Protein AF-A0A1F9BF52-F1 (afdb_monomer_lite)

Radius of gyration: 28.92 Å; chains: 1; bounding box: 70×35×80 Å

Secondary structure (DSSP, 8-state):
-PPPSBTTBSSSS--TTSSEEGGGS-HHHHHHTT-EEETTEEE-HHHHHHHHHHHHHHHHHHHHHHHHHHHHHHHHHTHHHHHHT-HHHHHHHHHHHHHHHHHHHHHHTT-TTHHHHHHHHHHHHHHGGGSTTS--TTTHHHHHHHHHHHHHHHHSHHHHHHHS----S----------HHHHHHHHHHHHHHHHHHHHHHHHHHHHHHHHHHHHH--TT-BHHHHHHT--TTTEEEEE-SSEEEEEESSGGG-EEEEEEESSSBEEEEEEEE--

Foldseek 3Di:
DPDDPDPPDQPQDDDPPAAAALVRDDPVRLVVVCWDDDPRGTHHPVVVVVNVVSVVLLVLLLVQLVVLLVVLVVLVVCLVVQVVVDPVSSVVSNVLSVLSNCLSVCSNVLELCSLVSQLVNLLVLLVQCVDPVRVPVVCNVVSPVSSVSSNVSCVDPSVCVSNDDDDPDDDDPPPPPCPPVNVVSVVSVVVSCVVVVVLVVQLVVQQVVQVVLQVLQDFFDFPVVSCVVDDPVQWDWDDDPFWIWTFGPTSVRQKIKIFGDPVTTTHHIDIGGHD

Structure (mmCIF, N/CA/C/O backbone):
data_AF-A0A1F9BF52-F1
#
_entry.id   AF-A0A1F9BF52-F1
#
loop_
_atom_site.group_PDB
_atom_site.id
_atom_site.type_symbol
_atom_site.label_atom_id
_atom_site.label_alt_id
_atom_site.label_comp_id
_atom_site.label_asym_id
_atom_site.label_entity_id
_atom_site.label_seq_id
_atom_site.pdbx_PDB_ins_code
_atom_site.Cartn_x
_atom_site.Cartn_y
_atom_site.Cartn_z
_atom_site.occupancy
_atom_site.B_iso_or_equiv
_atom_site.auth_seq_id
_atom_site.auth_comp_id
_atom_site.auth_asym_id
_atom_site.auth_atom_id
_atom_site.pdbx_PDB_model_num
ATOM 1 N N . MET A 1 1 ? 30.930 6.675 -18.486 1.00 32.41 1 MET A N 1
ATOM 2 C CA . MET A 1 1 ? 30.577 5.236 -18.562 1.00 32.41 1 MET A CA 1
ATOM 3 C C . MET A 1 1 ? 29.307 4.967 -17.754 1.00 32.41 1 MET A C 1
ATOM 5 O O . MET A 1 1 ? 29.395 4.779 -16.545 1.00 32.41 1 MET A O 1
ATOM 9 N N . LEU A 1 2 ? 28.126 4.959 -18.383 1.00 33.47 2 LEU A N 1
ATOM 10 C CA . LEU A 1 2 ? 26.930 4.408 -17.734 1.00 33.47 2 LEU A CA 1
ATOM 11 C C . LEU A 1 2 ? 27.071 2.879 -17.678 1.00 33.47 2 LEU A C 1
ATOM 13 O O . LEU A 1 2 ? 27.261 2.224 -18.702 1.00 33.47 2 LEU A O 1
ATOM 17 N N . LYS A 1 3 ? 27.070 2.328 -16.460 1.00 36.22 3 LYS A N 1
ATOM 18 C CA . LYS A 1 3 ? 27.247 0.895 -16.189 1.00 36.22 3 LYS A CA 1
ATOM 19 C C . LYS A 1 3 ? 26.156 0.071 -16.882 1.00 36.22 3 LYS A C 1
ATOM 21 O O . LYS A 1 3 ? 24.981 0.423 -16.826 1.00 36.22 3 LYS A O 1
ATOM 26 N N . LYS A 1 4 ? 26.565 -1.050 -17.492 1.00 44.34 4 LYS A N 1
ATOM 27 C CA . LYS A 1 4 ? 25.670 -2.041 -18.104 1.00 44.34 4 LYS A CA 1
ATOM 28 C C . LYS A 1 4 ? 24.709 -2.606 -17.057 1.00 44.34 4 LYS A C 1
ATOM 30 O O . LYS A 1 4 ? 25.137 -3.111 -16.020 1.00 44.34 4 LYS A O 1
ATOM 35 N N . TYR A 1 5 ? 23.429 -2.519 -17.402 1.00 52.38 5 TYR A N 1
ATOM 36 C CA . TYR A 1 5 ? 22.225 -2.891 -16.663 1.00 52.38 5 TYR A CA 1
ATOM 37 C C . TYR A 1 5 ? 22.352 -4.145 -15.785 1.00 52.38 5 TYR A C 1
ATOM 39 O O . TYR A 1 5 ? 21.984 -4.152 -14.615 1.00 52.38 5 TYR A O 1
ATOM 47 N N . GLN A 1 6 ? 22.947 -5.195 -16.329 1.00 52.69 6 GLN A N 1
ATOM 48 C CA . GLN A 1 6 ? 23.492 -6.339 -15.616 1.00 52.69 6 GLN A CA 1
ATOM 49 C C . GLN A 1 6 ? 24.677 -6.789 -16.477 1.00 52.69 6 GLN A C 1
ATOM 51 O O . GLN A 1 6 ? 24.469 -7.024 -17.666 1.00 52.69 6 GLN A O 1
ATOM 56 N N . PRO A 1 7 ? 25.905 -6.937 -15.948 1.00 50.09 7 PRO A N 1
ATOM 57 C CA . PRO A 1 7 ? 27.079 -7.277 -16.761 1.00 50.09 7 PRO A CA 1
ATOM 58 C C . PRO A 1 7 ? 26.909 -8.536 -17.633 1.00 50.09 7 PRO A C 1
ATOM 60 O O . PRO A 1 7 ? 27.599 -8.674 -18.636 1.00 50.09 7 PRO A O 1
ATOM 63 N N . GLY A 1 8 ? 25.968 -9.423 -17.276 1.00 48.69 8 GLY A N 1
ATOM 64 C CA . GLY A 1 8 ? 25.630 -10.648 -18.007 1.00 48.69 8 GLY A CA 1
ATOM 65 C C . GLY A 1 8 ? 24.302 -10.652 -18.781 1.00 48.69 8 GLY A C 1
ATOM 66 O O . GLY A 1 8 ? 23.911 -11.721 -19.239 1.00 48.69 8 GLY A O 1
ATOM 67 N N . ARG A 1 9 ? 23.583 -9.524 -18.919 1.00 52.00 9 ARG A N 1
ATOM 68 C CA . ARG A 1 9 ? 22.356 -9.431 -19.738 1.00 52.00 9 ARG A CA 1
ATOM 69 C C . ARG A 1 9 ? 22.406 -8.268 -20.717 1.00 52.00 9 ARG A C 1
ATOM 71 O O . ARG A 1 9 ? 22.345 -7.107 -20.330 1.00 52.00 9 ARG A O 1
ATOM 78 N N . THR A 1 10 ? 22.554 -8.615 -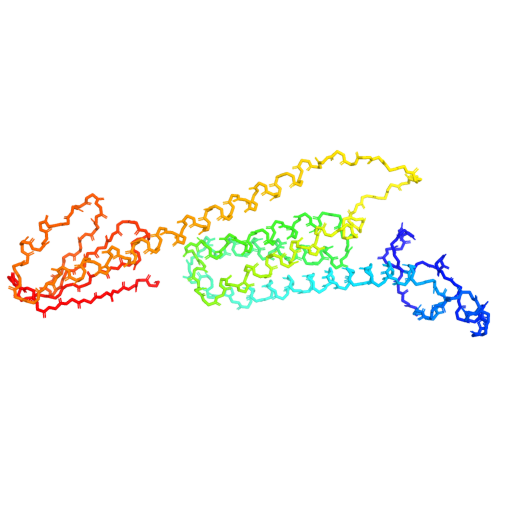21.990 1.00 51.06 10 THR A N 1
ATOM 79 C CA . THR A 1 10 ? 22.712 -7.700 -23.128 1.00 51.06 10 THR A CA 1
ATOM 80 C C . THR A 1 10 ? 21.382 -7.259 -23.746 1.00 51.06 10 THR A C 1
ATOM 82 O O . THR A 1 10 ? 21.383 -6.392 -24.616 1.00 51.06 10 THR A O 1
ATOM 85 N N . ASP A 1 11 ? 20.274 -7.854 -23.303 1.00 51.72 11 ASP A N 1
ATOM 86 C CA . ASP A 1 11 ? 18.906 -7.733 -23.819 1.00 51.72 11 ASP A CA 1
ATOM 87 C C . ASP A 1 11 ? 18.071 -6.619 -23.157 1.00 51.72 11 ASP A C 1
ATOM 89 O O . ASP A 1 11 ? 16.967 -6.334 -23.613 1.00 51.72 11 ASP A O 1
ATOM 93 N N . LEU A 1 12 ? 18.587 -5.981 -22.100 1.00 52.88 12 LEU A N 1
ATOM 94 C CA . LEU A 1 12 ? 17.939 -4.899 -21.347 1.00 52.88 12 LEU A CA 1
ATOM 95 C C . LEU A 1 12 ? 18.924 -3.704 -21.258 1.00 52.88 12 LEU A C 1
ATOM 97 O O . LEU A 1 12 ? 20.062 -3.872 -20.824 1.00 52.88 12 LEU A O 1
ATOM 101 N N . LEU A 1 13 ? 18.516 -2.533 -21.763 1.00 63.66 13 LEU A N 1
ATOM 102 C CA . LEU A 1 13 ? 19.322 -1.393 -22.283 1.00 63.66 13 LEU A CA 1
ATOM 103 C C . LEU A 1 13 ? 20.346 -0.722 -21.345 1.00 63.66 13 LEU A C 1
ATOM 105 O O . LEU A 1 13 ? 20.187 -0.746 -20.134 1.00 63.66 13 LEU A O 1
ATOM 109 N N . ILE A 1 14 ? 21.370 0.035 -21.770 1.00 48.00 14 ILE A N 1
ATOM 110 C CA . ILE A 1 14 ? 21.927 0.449 -23.070 1.00 48.00 14 ILE A CA 1
ATOM 111 C C . ILE A 1 14 ? 23.101 -0.487 -23.347 1.00 48.00 14 ILE A C 1
ATOM 113 O O . ILE A 1 14 ? 24.160 -0.361 -22.729 1.00 48.00 14 ILE A O 1
ATOM 117 N N . ASN A 1 15 ? 22.935 -1.459 -24.234 1.00 49.16 15 ASN A N 1
ATOM 118 C CA . ASN A 1 15 ? 24.108 -2.135 -24.765 1.00 49.16 15 ASN A CA 1
ATOM 119 C C . ASN A 1 15 ? 24.581 -1.356 -25.991 1.00 49.16 15 ASN A C 1
ATOM 121 O O . ASN A 1 15 ? 23.789 -0.714 -26.677 1.00 49.16 15 ASN A O 1
ATOM 125 N N . THR A 1 16 ? 25.874 -1.427 -26.278 1.00 49.22 16 THR A N 1
ATOM 126 C CA . THR A 1 16 ? 26.526 -0.774 -27.422 1.00 49.22 16 THR A CA 1
ATOM 127 C C . THR A 1 16 ? 25.945 -1.162 -28.791 1.00 49.22 16 THR A C 1
ATOM 129 O O . THR A 1 16 ? 26.404 -0.631 -29.796 1.00 49.22 16 THR A O 1
ATOM 132 N N . SER A 1 17 ? 24.955 -2.058 -28.827 1.00 49.41 17 SER A N 1
ATOM 133 C CA . SER A 1 17 ? 24.295 -2.627 -30.000 1.00 49.41 17 SER A CA 1
ATOM 134 C C . SER A 1 17 ? 23.106 -1.828 -30.548 1.00 49.41 17 SER A C 1
ATOM 136 O O . SER A 1 17 ? 22.666 -2.145 -31.644 1.00 49.41 17 SER A O 1
ATOM 138 N N . TRP A 1 18 ? 22.558 -0.850 -29.814 1.00 54.03 18 TRP A N 1
ATOM 139 C CA . TRP A 1 18 ? 21.416 -0.044 -30.280 1.00 54.03 18 TRP A CA 1
ATOM 140 C C . TRP A 1 18 ? 21.859 1.359 -30.698 1.00 54.03 18 TRP A C 1
ATOM 142 O O . TRP A 1 18 ? 22.636 1.996 -29.976 1.00 54.03 18 TRP A O 1
ATOM 152 N N . GLY A 1 19 ? 21.342 1.830 -31.836 1.00 59.88 19 GLY A N 1
ATOM 153 C CA . GLY A 1 19 ? 21.641 3.144 -32.405 1.00 59.88 19 GLY A CA 1
ATOM 154 C C . GLY A 1 19 ? 23.080 3.316 -32.900 1.00 59.88 19 GLY A C 1
ATOM 155 O O . GLY A 1 19 ? 24.001 2.597 -32.503 1.00 59.88 19 GLY A O 1
ATOM 156 N N . ILE A 1 20 ? 23.281 4.314 -33.755 1.00 70.44 20 ILE A N 1
ATOM 157 C CA . ILE A 1 20 ? 24.607 4.697 -34.255 1.00 70.44 20 ILE A CA 1
ATOM 158 C C . ILE A 1 20 ? 25.205 5.696 -33.252 1.00 70.44 20 ILE A C 1
ATOM 160 O O . ILE A 1 20 ? 24.485 6.598 -32.822 1.00 70.44 20 ILE A O 1
ATOM 164 N N . PRO A 1 21 ? 26.473 5.562 -32.818 1.00 76.88 21 PRO A N 1
ATOM 165 C CA . PRO A 1 21 ? 27.119 6.576 -31.983 1.00 76.88 21 PRO A CA 1
ATOM 166 C C . PRO A 1 21 ? 26.966 7.973 -32.590 1.00 76.88 21 PRO A C 1
ATOM 168 O O . PRO A 1 21 ? 26.965 8.095 -33.813 1.00 76.88 21 PRO A O 1
ATOM 171 N N . HIS A 1 22 ? 26.855 9.011 -31.758 1.00 77.88 22 HIS A N 1
ATOM 172 C CA . HIS A 1 22 ? 26.752 10.398 -32.225 1.00 77.88 22 HIS A CA 1
ATOM 173 C C . HIS A 1 22 ? 27.833 10.735 -33.266 1.00 77.88 22 HIS A C 1
ATOM 175 O O . HIS A 1 22 ? 27.528 11.338 -34.289 1.00 77.88 22 HIS A O 1
ATOM 181 N N . ASP A 1 23 ? 29.054 10.242 -33.049 1.00 80.62 23 ASP A N 1
ATOM 182 C CA . ASP A 1 23 ? 30.215 10.486 -33.914 1.00 80.62 23 ASP A CA 1
ATOM 183 C C . ASP A 1 23 ? 30.240 9.601 -35.176 1.00 80.62 23 ASP A C 1
ATOM 185 O O . ASP A 1 23 ? 31.076 9.782 -36.055 1.00 80.62 23 ASP A O 1
ATOM 189 N N . GLY A 1 24 ? 29.338 8.620 -35.266 1.00 77.38 24 GLY A N 1
ATOM 190 C CA . GLY A 1 24 ? 29.218 7.695 -36.394 1.00 77.38 24 GLY A CA 1
ATOM 191 C C . GLY A 1 24 ? 28.234 8.146 -37.475 1.00 77.38 24 GLY A C 1
ATOM 192 O O . GLY A 1 24 ? 28.092 7.444 -38.474 1.00 77.38 24 GLY A O 1
ATOM 193 N N . LEU A 1 25 ? 27.532 9.269 -37.281 1.00 82.19 25 LEU A N 1
ATOM 194 C CA . LEU A 1 25 ? 26.607 9.824 -38.268 1.00 82.19 25 LEU A CA 1
ATOM 195 C C . LEU A 1 25 ? 26.586 11.356 -38.202 1.00 82.19 25 LEU A C 1
ATOM 197 O O . LEU A 1 25 ? 26.518 11.932 -37.115 1.00 82.19 25 LEU A O 1
ATOM 201 N N . THR A 1 26 ? 26.592 12.019 -39.358 1.00 83.25 26 THR A N 1
ATOM 202 C CA . THR A 1 26 ? 26.406 13.474 -39.421 1.00 83.25 26 THR A CA 1
ATOM 203 C C . THR A 1 26 ? 24.948 13.846 -39.117 1.00 83.25 26 THR A C 1
ATOM 205 O O . THR A 1 26 ? 24.034 13.030 -39.257 1.00 83.25 26 THR A O 1
ATOM 208 N N . LYS A 1 27 ? 24.704 15.093 -38.690 1.00 82.25 27 LYS A N 1
ATOM 209 C CA . LYS A 1 27 ? 23.340 15.581 -38.400 1.00 82.25 27 LYS A CA 1
ATOM 210 C C . LYS A 1 27 ? 22.441 15.586 -39.642 1.00 82.25 27 LYS A C 1
ATOM 212 O O . LYS A 1 27 ? 21.239 15.378 -39.511 1.00 82.25 27 LYS A O 1
ATOM 217 N N . GLU A 1 28 ? 23.021 15.808 -40.815 1.00 83.19 28 GLU A N 1
ATOM 218 C CA . GLU A 1 28 ? 22.324 15.819 -42.106 1.00 83.19 28 GLU A CA 1
ATOM 219 C C . GLU A 1 28 ? 21.857 14.407 -42.478 1.00 83.19 28 GLU A C 1
ATOM 221 O O . GLU A 1 28 ? 20.674 14.186 -42.734 1.00 83.19 28 GLU A O 1
ATOM 226 N N . ASP A 1 29 ? 22.748 13.419 -42.369 1.00 81.44 29 ASP A N 1
ATOM 227 C CA . ASP A 1 29 ? 22.416 12.008 -42.592 1.00 81.44 29 ASP A CA 1
ATOM 228 C C . ASP A 1 29 ? 21.392 11.479 -41.577 1.00 81.44 29 ASP A C 1
ATOM 230 O O . ASP A 1 29 ? 20.564 10.623 -41.903 1.00 81.44 29 ASP A O 1
ATOM 234 N N . ALA A 1 30 ? 21.434 11.984 -40.340 1.00 81.00 30 ALA A N 1
ATOM 235 C CA . ALA A 1 30 ? 20.456 11.655 -39.310 1.00 81.00 30 ALA A CA 1
ATOM 236 C C . ALA A 1 30 ? 19.063 12.202 -39.644 1.00 81.00 30 ALA A C 1
ATOM 238 O O . ALA A 1 30 ? 18.073 11.501 -39.436 1.00 81.00 30 ALA A O 1
ATOM 239 N N . GLN A 1 31 ? 18.984 13.424 -40.180 1.00 81.62 31 GLN A N 1
ATOM 240 C CA . GLN A 1 31 ? 17.725 14.033 -40.610 1.00 81.62 31 GLN A CA 1
ATOM 241 C C . GLN A 1 31 ? 17.120 13.307 -41.812 1.00 81.62 31 GLN A C 1
ATOM 243 O O . GLN A 1 31 ? 15.918 13.072 -41.822 1.00 81.62 31 GLN A O 1
ATOM 248 N N . ILE A 1 32 ? 17.938 12.876 -42.777 1.00 85.88 32 ILE A N 1
ATOM 249 C CA . ILE A 1 32 ? 17.473 12.099 -43.941 1.00 85.88 32 ILE A CA 1
ATOM 250 C C . ILE A 1 32 ? 16.868 10.751 -43.515 1.00 85.88 32 ILE A C 1
ATOM 252 O O . ILE A 1 32 ? 15.949 10.246 -44.156 1.00 85.88 32 ILE A O 1
ATOM 256 N N . LYS A 1 33 ? 17.377 10.160 -42.429 1.00 81.75 33 LYS A N 1
ATOM 257 C CA . LYS A 1 33 ? 16.929 8.864 -41.899 1.00 81.75 33 LYS A CA 1
ATOM 258 C C . LYS A 1 33 ? 15.875 8.977 -40.787 1.00 81.75 33 LYS A C 1
ATOM 260 O O . LYS A 1 33 ? 15.613 7.976 -40.122 1.00 81.75 33 LYS A O 1
ATOM 265 N N . ASP A 1 34 ? 15.312 10.167 -40.549 1.00 84.81 34 ASP A N 1
ATOM 266 C CA . ASP A 1 34 ? 14.357 10.451 -39.462 1.00 84.81 34 ASP A CA 1
ATOM 267 C C . ASP A 1 34 ? 14.841 9.991 -38.067 1.00 84.81 34 ASP A C 1
ATOM 269 O O . ASP A 1 34 ? 14.075 9.528 -37.213 1.00 84.81 34 ASP A O 1
ATOM 273 N N . MET A 1 35 ? 16.147 10.111 -37.813 1.00 81.75 35 MET A N 1
ATOM 274 C CA . MET A 1 35 ? 16.775 9.684 -36.565 1.00 81.75 35 MET A CA 1
ATOM 275 C C . MET A 1 35 ? 16.884 10.839 -35.565 1.00 81.75 35 MET A C 1
ATOM 277 O O . MET A 1 35 ? 17.157 11.991 -35.893 1.00 81.75 35 MET A O 1
ATOM 281 N N . LEU A 1 36 ? 16.703 10.510 -34.291 1.00 82.81 36 LEU A N 1
ATOM 282 C CA . LEU A 1 36 ? 16.761 11.420 -33.158 1.00 82.81 36 LEU A CA 1
ATOM 283 C C . LEU A 1 36 ? 17.957 11.074 -32.276 1.00 82.81 36 LEU A C 1
ATOM 285 O O . LEU A 1 36 ? 18.274 9.905 -32.069 1.00 82.81 36 LEU A O 1
ATOM 289 N N . LEU A 1 37 ? 18.583 12.092 -31.690 1.00 80.56 37 LEU A N 1
ATOM 290 C CA . LEU A 1 37 ? 19.648 11.879 -30.719 1.00 80.56 37 LEU A CA 1
ATOM 291 C C . LEU A 1 37 ? 19.057 11.515 -29.346 1.00 80.56 37 LEU A C 1
ATOM 293 O O . LEU A 1 37 ? 18.204 12.227 -28.807 1.00 80.56 37 LEU A O 1
ATOM 297 N N . PHE A 1 38 ? 19.511 10.406 -28.767 1.00 74.88 38 PHE A N 1
ATOM 298 C CA . PHE A 1 38 ? 19.137 9.940 -27.435 1.00 74.88 38 PHE A CA 1
ATOM 299 C C . PHE A 1 38 ? 20.357 9.326 -26.734 1.00 74.88 38 PHE A C 1
ATOM 301 O O . PHE A 1 38 ? 20.887 8.318 -27.192 1.00 74.88 38 PHE A O 1
ATOM 308 N N . HIS A 1 39 ? 20.802 9.934 -25.625 1.00 70.75 39 HIS A N 1
ATOM 309 C CA . HIS A 1 39 ? 22.012 9.536 -24.879 1.00 70.75 39 HIS A CA 1
ATOM 310 C C . HIS A 1 39 ? 23.244 9.300 -25.782 1.00 70.75 39 HIS A C 1
ATOM 312 O O . HIS A 1 39 ? 23.809 8.206 -25.795 1.00 70.75 39 HIS A O 1
ATOM 318 N N . ASP A 1 40 ? 23.635 10.328 -26.544 1.00 73.38 40 ASP A N 1
ATOM 319 C CA . ASP A 1 40 ? 24.796 10.335 -27.455 1.00 73.38 40 ASP A CA 1
ATOM 320 C C . ASP A 1 40 ? 24.750 9.277 -28.571 1.00 73.38 40 ASP A C 1
ATOM 322 O O . ASP A 1 40 ? 25.781 8.837 -29.089 1.00 73.38 40 ASP A O 1
ATOM 326 N N . ARG A 1 41 ? 23.543 8.848 -28.955 1.00 77.50 41 ARG A N 1
ATOM 327 C CA . ARG A 1 41 ? 23.311 7.908 -30.056 1.00 77.50 41 ARG A CA 1
ATOM 328 C C . ARG A 1 41 ? 22.131 8.318 -30.920 1.00 77.50 41 ARG A C 1
ATOM 330 O O . ARG A 1 41 ? 21.100 8.745 -30.406 1.00 77.50 41 ARG A O 1
ATOM 337 N N . TRP A 1 42 ? 22.280 8.156 -32.225 1.00 80.19 42 TRP A N 1
ATOM 338 C CA . TRP A 1 42 ? 21.223 8.312 -33.212 1.00 80.19 42 TRP A CA 1
ATOM 339 C C . TRP A 1 42 ? 20.322 7.080 -33.208 1.00 80.19 42 TRP A C 1
ATOM 341 O O . TRP A 1 42 ? 20.796 5.959 -33.409 1.00 80.19 42 TRP A O 1
ATOM 351 N N . VAL A 1 43 ? 19.031 7.290 -32.966 1.00 81.56 43 VAL A N 1
ATOM 352 C CA . VAL A 1 43 ? 18.008 6.241 -32.873 1.00 81.56 43 VAL A CA 1
ATOM 353 C C . VAL A 1 43 ? 16.739 6.660 -33.605 1.00 81.56 43 VAL A C 1
ATOM 355 O O . VAL A 1 43 ? 16.405 7.841 -33.662 1.00 81.56 43 VAL A O 1
ATOM 358 N N . THR A 1 44 ? 15.998 5.699 -34.137 1.00 83.75 44 THR A N 1
ATOM 359 C CA . THR A 1 44 ? 14.662 5.941 -34.702 1.00 83.75 44 THR A CA 1
ATOM 360 C C . THR A 1 44 ? 13.666 6.371 -33.617 1.00 83.75 44 THR A C 1
ATOM 362 O O . THR A 1 44 ? 13.904 6.224 -32.409 1.00 83.75 44 THR A O 1
ATOM 365 N N . LYS A 1 45 ? 12.517 6.920 -34.021 1.00 82.69 45 LYS A N 1
ATOM 366 C CA . LYS A 1 45 ? 11.468 7.363 -33.090 1.00 82.69 45 LYS A CA 1
ATOM 367 C C . LYS A 1 45 ? 10.884 6.194 -32.286 1.00 82.69 45 LYS A C 1
ATOM 369 O O . LYS A 1 45 ? 10.606 6.344 -31.093 1.00 82.69 45 LYS A O 1
ATOM 374 N N . GLU A 1 46 ? 10.734 5.036 -32.920 1.00 79.50 46 GLU A N 1
ATOM 375 C CA . GLU A 1 46 ? 10.259 3.784 -32.331 1.00 79.50 46 GLU A CA 1
ATOM 376 C C . GLU A 1 46 ? 11.246 3.272 -31.280 1.00 79.50 46 GLU A C 1
ATOM 378 O O . GLU A 1 46 ? 10.848 2.989 -30.146 1.00 79.50 46 GLU A O 1
ATOM 383 N N . GLU A 1 47 ? 12.537 3.235 -31.623 1.00 75.94 47 GLU A N 1
ATOM 384 C CA . GLU A 1 47 ? 13.601 2.868 -30.689 1.00 75.94 47 GLU A CA 1
ATOM 385 C C . GLU A 1 47 ? 13.624 3.835 -29.511 1.00 75.94 47 GLU A C 1
ATOM 387 O O . GLU A 1 47 ? 13.536 3.397 -28.370 1.00 75.94 47 GLU A O 1
ATOM 392 N N . LYS A 1 48 ? 13.630 5.153 -29.748 1.00 80.56 48 LYS A N 1
ATOM 393 C CA . LYS A 1 48 ? 13.597 6.158 -28.674 1.00 80.56 48 LYS A CA 1
ATOM 394 C C . LYS A 1 48 ? 12.432 5.933 -27.709 1.00 80.56 48 LYS A C 1
ATOM 396 O O . LYS A 1 48 ? 12.619 6.039 -26.496 1.00 80.56 48 LYS A O 1
ATOM 401 N N . LYS A 1 49 ? 11.237 5.620 -28.222 1.00 81.69 49 LYS A N 1
ATOM 402 C CA . LYS A 1 49 ? 10.062 5.327 -27.391 1.00 81.69 49 LYS A CA 1
ATOM 403 C C . LYS A 1 49 ? 10.300 4.097 -26.518 1.00 81.69 49 LYS A C 1
ATOM 405 O O . LYS A 1 49 ? 10.089 4.166 -25.308 1.00 81.69 49 LYS A O 1
ATOM 410 N N . GLN A 1 50 ? 10.787 3.004 -27.101 1.00 76.19 50 GLN A N 1
ATOM 411 C CA . GLN A 1 50 ? 11.111 1.796 -26.346 1.00 76.19 50 GLN A CA 1
ATOM 412 C C . GLN A 1 50 ? 12.198 2.068 -25.293 1.00 76.19 50 GLN A C 1
ATOM 414 O O . GLN A 1 50 ? 12.025 1.714 -24.127 1.00 76.19 50 GLN A O 1
ATOM 419 N N . LEU A 1 51 ? 13.274 2.762 -25.673 1.00 74.25 51 LEU A N 1
ATOM 420 C CA . LEU A 1 51 ? 14.378 3.127 -24.788 1.00 74.25 51 LEU A CA 1
ATOM 421 C C . LEU A 1 51 ? 13.903 3.960 -23.595 1.00 74.25 51 LEU A C 1
ATOM 423 O O . LEU A 1 51 ? 14.289 3.706 -22.454 1.00 74.25 51 LEU A O 1
ATOM 427 N N . SER A 1 52 ? 13.041 4.941 -23.856 1.00 78.75 52 SER A N 1
ATOM 428 C CA . SER A 1 52 ? 12.461 5.803 -22.831 1.00 78.75 52 SER A CA 1
ATOM 429 C C . SER A 1 52 ? 11.586 5.014 -21.854 1.00 78.75 52 SER A C 1
ATOM 431 O O . SER A 1 52 ? 11.702 5.194 -20.640 1.00 78.75 52 SER A O 1
ATOM 433 N N . GLU A 1 53 ? 10.762 4.084 -22.346 1.00 79.00 53 GLU A N 1
ATOM 434 C CA . GLU A 1 53 ? 9.929 3.232 -21.493 1.00 79.00 53 GLU A CA 1
ATOM 435 C C . GLU A 1 53 ? 10.751 2.293 -20.603 1.00 79.00 53 GLU A C 1
ATOM 437 O O . GLU A 1 53 ? 10.420 2.083 -19.428 1.00 79.00 53 GLU A O 1
ATOM 442 N N . GLU A 1 54 ? 11.823 1.723 -21.143 1.00 76.50 54 GLU A N 1
ATOM 443 C CA . GLU A 1 54 ? 12.725 0.852 -20.399 1.00 76.50 54 GLU A CA 1
ATOM 444 C C . GLU A 1 54 ? 13.535 1.623 -19.354 1.00 76.50 54 GLU A C 1
ATOM 446 O O . GLU A 1 54 ? 13.596 1.197 -18.197 1.00 76.50 54 GLU A O 1
ATOM 451 N N . HIS A 1 55 ? 14.063 2.796 -19.718 1.00 77.19 55 HIS A N 1
ATOM 452 C CA . HIS A 1 55 ? 14.756 3.685 -18.790 1.00 77.19 55 HIS A CA 1
ATOM 453 C C . HIS A 1 55 ? 13.835 4.148 -17.656 1.00 77.19 55 HIS A C 1
ATOM 455 O O . HIS A 1 55 ? 14.195 4.054 -16.484 1.00 77.19 55 HIS A O 1
ATOM 461 N N . SER A 1 56 ? 12.618 4.585 -17.990 1.00 81.44 56 SER A N 1
ATOM 462 C CA . SER A 1 56 ? 11.602 4.966 -17.007 1.00 81.44 56 SER A CA 1
ATOM 463 C C . SER A 1 56 ? 11.303 3.809 -16.055 1.00 81.44 56 SER A C 1
ATOM 465 O O . SER A 1 56 ? 11.333 3.993 -14.842 1.00 81.44 56 SER A O 1
ATOM 467 N N . THR A 1 57 ? 11.107 2.595 -16.579 1.00 80.69 57 THR A N 1
ATOM 468 C CA . THR A 1 57 ? 10.832 1.417 -15.744 1.00 80.69 57 THR A CA 1
ATOM 469 C C . THR A 1 57 ? 11.997 1.089 -14.809 1.00 80.69 57 THR A C 1
ATOM 471 O O . THR A 1 57 ? 11.773 0.739 -13.651 1.00 80.69 57 THR A O 1
ATOM 474 N N . TYR A 1 58 ? 13.238 1.210 -15.282 1.00 79.25 58 TYR A N 1
ATOM 475 C CA . TYR A 1 58 ? 14.429 1.030 -14.454 1.00 79.25 58 TYR A CA 1
ATOM 476 C C . TYR A 1 58 ? 14.484 2.036 -13.304 1.00 79.25 58 TYR A C 1
ATOM 478 O O . TYR A 1 58 ? 14.628 1.633 -12.149 1.00 79.25 58 TYR A O 1
ATOM 486 N N . GLN A 1 59 ? 14.313 3.325 -13.610 1.00 81.19 59 GLN A N 1
ATOM 487 C CA . GLN A 1 59 ? 14.296 4.373 -12.593 1.00 81.19 59 GLN A CA 1
ATOM 488 C C . GLN A 1 59 ? 13.174 4.135 -11.583 1.00 81.19 59 GLN A C 1
ATOM 490 O O . GLN A 1 59 ? 13.412 4.202 -10.382 1.00 81.19 59 GLN A O 1
ATOM 495 N N . SER A 1 60 ? 11.979 3.747 -12.039 1.00 84.62 60 SER A N 1
ATOM 496 C CA . SER A 1 60 ? 10.875 3.390 -11.146 1.00 84.62 60 SER A CA 1
ATOM 497 C C . SER A 1 60 ? 11.230 2.228 -10.214 1.00 84.62 60 SER A C 1
ATOM 499 O O . SER A 1 60 ? 10.925 2.304 -9.030 1.00 84.62 60 SER A O 1
ATOM 501 N N . ILE A 1 61 ? 11.899 1.172 -10.697 1.00 85.50 61 ILE A N 1
ATOM 502 C CA . ILE A 1 61 ? 12.327 0.045 -9.846 1.00 85.50 61 ILE A CA 1
ATOM 503 C C . ILE A 1 61 ? 13.332 0.502 -8.783 1.00 85.5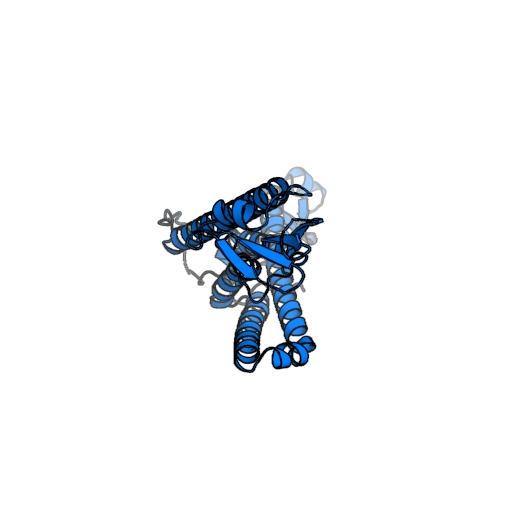0 61 ILE A C 1
ATOM 505 O O . ILE A 1 61 ? 13.223 0.078 -7.633 1.00 85.50 61 ILE A O 1
ATOM 509 N N . LEU A 1 62 ? 14.287 1.366 -9.141 1.00 85.06 62 LEU A N 1
ATOM 510 C CA . LEU A 1 62 ? 15.242 1.919 -8.181 1.00 85.06 62 LEU A CA 1
ATOM 511 C C . LEU A 1 62 ? 14.550 2.787 -7.132 1.00 85.06 62 LEU A C 1
ATOM 513 O O . LEU A 1 62 ? 14.770 2.579 -5.942 1.00 85.06 62 LEU A O 1
ATOM 517 N N . ILE A 1 63 ? 13.685 3.710 -7.561 1.00 85.81 63 ILE A N 1
ATOM 518 C CA . ILE A 1 63 ? 12.904 4.578 -6.670 1.00 85.81 63 ILE A CA 1
ATOM 519 C C . ILE A 1 63 ? 12.077 3.729 -5.703 1.00 85.81 63 ILE A C 1
ATOM 521 O O . ILE A 1 63 ? 12.107 3.971 -4.501 1.00 85.81 63 ILE A O 1
ATOM 525 N N . ILE A 1 64 ? 11.404 2.689 -6.204 1.00 88.62 64 ILE A N 1
ATOM 526 C CA . ILE A 1 64 ? 10.667 1.725 -5.382 1.00 88.62 64 ILE A CA 1
ATOM 527 C C . ILE A 1 64 ? 11.602 1.028 -4.386 1.00 88.62 64 ILE A C 1
ATOM 529 O O . ILE A 1 64 ? 11.268 0.910 -3.211 1.00 88.62 64 ILE A O 1
ATOM 533 N N . GLY A 1 65 ? 12.778 0.581 -4.827 1.00 86.75 65 GLY A N 1
ATOM 534 C CA . GLY A 1 65 ? 13.768 -0.047 -3.956 1.00 86.75 65 GLY A CA 1
ATOM 535 C C . GLY A 1 65 ? 14.214 0.865 -2.809 1.00 86.75 65 GLY A C 1
ATOM 536 O O . GLY A 1 65 ? 14.225 0.433 -1.657 1.00 86.75 65 GLY A O 1
ATOM 537 N N . TYR A 1 66 ? 14.519 2.132 -3.103 1.00 85.81 66 TYR A N 1
ATOM 538 C CA . TYR A 1 66 ? 14.875 3.134 -2.095 1.00 85.81 66 TYR A CA 1
ATOM 539 C C . TYR A 1 66 ? 13.706 3.478 -1.170 1.00 85.81 66 TYR A C 1
ATOM 541 O O . TYR A 1 66 ? 13.904 3.568 0.038 1.00 85.81 66 TYR A O 1
ATOM 549 N N . LEU A 1 67 ? 12.488 3.595 -1.704 1.00 89.19 67 LEU A N 1
ATOM 550 C CA . LEU A 1 67 ? 11.278 3.817 -0.912 1.00 89.19 67 LEU A CA 1
ATOM 551 C C . LEU A 1 67 ? 11.104 2.718 0.147 1.00 89.19 67 LEU A C 1
ATOM 553 O O . LEU A 1 67 ? 10.875 3.029 1.312 1.00 89.19 67 LEU A O 1
ATOM 557 N N . LEU A 1 68 ? 11.257 1.444 -0.233 1.00 88.44 68 LEU A N 1
ATOM 558 C CA . LEU A 1 68 ? 11.158 0.325 0.710 1.00 88.44 68 LEU A CA 1
ATOM 559 C C . LEU A 1 68 ? 12.225 0.418 1.814 1.00 88.44 68 LEU A C 1
ATOM 561 O O . LEU A 1 68 ? 11.911 0.197 2.980 1.00 88.44 68 LEU A O 1
ATOM 565 N N . ILE A 1 69 ? 13.457 0.822 1.483 1.00 87.69 69 ILE A N 1
ATOM 566 C CA . ILE A 1 69 ? 14.518 1.046 2.481 1.00 87.69 69 ILE A CA 1
ATOM 567 C C . ILE A 1 69 ? 14.142 2.182 3.445 1.00 87.69 69 ILE A C 1
ATOM 569 O O . ILE A 1 69 ? 14.313 2.034 4.655 1.00 87.69 69 ILE A O 1
ATOM 573 N N . CYS A 1 70 ? 13.597 3.293 2.940 1.00 84.94 70 CYS A N 1
ATOM 574 C CA . CYS A 1 70 ? 13.130 4.403 3.774 1.00 84.94 70 CYS A CA 1
ATOM 575 C C . CYS A 1 70 ? 12.003 3.977 4.727 1.00 84.94 70 CYS A C 1
ATOM 577 O O . CYS A 1 70 ? 12.002 4.377 5.890 1.00 84.94 70 CYS A O 1
ATOM 579 N N . ILE A 1 71 ? 11.078 3.126 4.268 1.00 82.81 71 ILE A N 1
ATOM 580 C CA . ILE A 1 71 ? 10.016 2.563 5.114 1.00 82.81 71 ILE A CA 1
ATOM 581 C C . ILE A 1 71 ? 10.619 1.701 6.228 1.00 82.81 71 ILE A C 1
ATOM 583 O O . ILE A 1 71 ? 10.226 1.841 7.385 1.00 82.81 71 ILE A O 1
ATOM 587 N N . THR A 1 72 ? 11.612 0.858 5.928 1.00 84.25 72 THR A N 1
ATOM 588 C CA . THR A 1 72 ? 12.312 0.089 6.967 1.00 84.25 72 THR A CA 1
ATOM 589 C C . THR A 1 72 ? 13.007 1.004 7.980 1.00 84.25 72 THR A C 1
ATOM 591 O O . THR A 1 72 ? 12.894 0.768 9.180 1.00 84.25 72 THR A O 1
ATOM 594 N N . LEU A 1 73 ? 13.699 2.057 7.530 1.00 81.38 73 LEU A N 1
ATOM 595 C CA . LEU A 1 73 ? 14.349 3.024 8.424 1.00 81.38 73 LEU A CA 1
ATOM 596 C C . LEU A 1 73 ? 13.341 3.682 9.370 1.00 81.38 73 LEU A C 1
ATOM 598 O O . LEU A 1 73 ? 13.606 3.797 10.564 1.00 81.38 73 LEU A O 1
ATOM 602 N N . TYR A 1 74 ? 12.163 4.042 8.860 1.00 80.62 74 TYR A N 1
ATOM 603 C CA . TYR A 1 74 ? 11.087 4.589 9.679 1.00 80.62 74 TYR A CA 1
ATOM 604 C C . TYR A 1 74 ? 10.618 3.609 10.767 1.00 80.62 74 TYR A C 1
ATOM 606 O O . TYR A 1 74 ? 10.444 4.015 11.917 1.00 80.62 74 TYR A O 1
ATOM 614 N N . VAL A 1 75 ? 10.467 2.319 10.440 1.00 77.25 75 VAL A N 1
ATOM 615 C CA . VAL A 1 75 ? 10.111 1.273 11.420 1.00 77.25 75 VAL A CA 1
ATOM 616 C C . VAL A 1 75 ? 11.193 1.127 12.494 1.00 77.25 75 VAL A C 1
ATOM 618 O O . VAL A 1 75 ? 10.864 1.023 13.672 1.00 77.25 75 VAL A O 1
ATOM 621 N N . ILE A 1 76 ? 12.474 1.168 12.113 1.00 77.19 76 ILE A N 1
ATOM 622 C CA . ILE A 1 76 ? 13.600 1.073 13.056 1.00 77.19 76 ILE A CA 1
ATOM 623 C C . ILE A 1 76 ? 13.613 2.267 14.016 1.00 77.19 76 ILE A C 1
ATOM 625 O O . ILE A 1 76 ? 13.742 2.075 15.221 1.00 77.19 76 ILE A O 1
ATOM 629 N N . ILE A 1 77 ? 13.444 3.491 13.504 1.00 75.81 77 ILE A N 1
ATOM 630 C CA . ILE A 1 77 ? 13.430 4.712 14.327 1.00 75.81 77 ILE A CA 1
ATOM 631 C C . ILE A 1 77 ? 12.294 4.666 15.358 1.00 75.81 77 ILE A C 1
ATOM 633 O O . ILE A 1 77 ? 12.481 5.063 16.504 1.00 75.81 77 ILE A O 1
ATOM 637 N N . ASN A 1 78 ? 11.127 4.142 14.975 1.00 75.31 78 ASN A N 1
ATOM 638 C CA . ASN A 1 78 ? 9.945 4.090 15.839 1.00 75.31 78 ASN A CA 1
ATOM 639 C C . ASN A 1 78 ? 9.827 2.793 16.653 1.00 75.31 78 ASN A C 1
ATOM 641 O O . ASN A 1 78 ? 8.811 2.585 17.319 1.00 75.31 78 ASN A O 1
ATOM 645 N N . ILE A 1 79 ? 10.842 1.922 16.637 1.00 74.06 79 ILE A N 1
ATOM 646 C CA . ILE A 1 79 ? 10.735 0.592 17.242 1.00 74.06 79 ILE A CA 1
ATOM 647 C C . ILE A 1 79 ? 10.450 0.659 18.747 1.00 74.06 79 ILE A C 1
ATOM 649 O O . ILE A 1 79 ? 9.682 -0.153 19.250 1.00 74.06 79 ILE A O 1
ATOM 653 N N . GLY A 1 80 ? 10.986 1.662 19.454 1.00 68.44 80 GLY A N 1
ATOM 654 C CA . GLY A 1 80 ? 10.741 1.867 20.886 1.00 68.44 80 GLY A CA 1
ATOM 655 C C . GLY A 1 80 ? 9.262 2.093 21.218 1.00 68.44 80 GLY A C 1
ATOM 656 O O . GLY A 1 80 ? 8.751 1.502 22.165 1.00 68.44 80 GLY A O 1
ATOM 657 N N . ASN A 1 81 ? 8.550 2.859 20.388 1.00 71.25 81 ASN A N 1
ATOM 658 C CA . ASN A 1 81 ? 7.105 3.065 20.534 1.00 71.25 81 ASN A CA 1
ATOM 659 C C . ASN A 1 81 ? 6.327 1.787 20.196 1.00 71.25 81 ASN A C 1
ATOM 661 O O . ASN A 1 81 ? 5.337 1.463 20.845 1.00 71.25 81 ASN A O 1
ATOM 665 N N . ILE A 1 82 ? 6.800 1.014 19.214 1.00 66.44 82 ILE A N 1
ATOM 666 C CA . ILE A 1 82 ? 6.190 -0.273 18.860 1.00 66.44 82 ILE A CA 1
ATOM 667 C C . ILE A 1 82 ? 6.362 -1.282 20.008 1.00 66.44 82 ILE A C 1
ATOM 669 O O . ILE A 1 82 ? 5.419 -2.003 20.319 1.00 66.44 82 ILE A O 1
ATOM 673 N N . PHE A 1 83 ? 7.503 -1.298 20.703 1.00 69.88 83 PHE A N 1
ATOM 674 C CA . PHE A 1 83 ? 7.713 -2.160 21.874 1.00 69.88 83 PHE A CA 1
ATOM 675 C C . PHE A 1 83 ? 6.727 -1.885 23.015 1.00 69.88 83 PHE A C 1
ATOM 677 O O . PHE A 1 83 ? 6.328 -2.825 23.701 1.00 69.88 83 PHE A O 1
ATOM 684 N N . GLN A 1 84 ? 6.276 -0.637 23.186 1.00 71.25 84 GLN A N 1
ATOM 685 C CA . GLN A 1 84 ? 5.255 -0.296 24.185 1.00 71.25 84 GLN A CA 1
ATOM 686 C C . GLN A 1 84 ? 3.892 -0.940 23.883 1.00 71.25 84 GLN A C 1
ATOM 688 O O . GLN A 1 84 ? 3.128 -1.203 24.806 1.00 71.25 84 GLN A O 1
ATOM 693 N N . SER A 1 85 ? 3.604 -1.255 22.614 1.00 62.91 85 SER A N 1
ATOM 694 C CA . SER A 1 85 ? 2.372 -1.950 22.206 1.00 62.91 85 SER A CA 1
ATOM 695 C C . SER A 1 85 ? 2.391 -3.466 22.461 1.00 62.91 85 SER A C 1
ATOM 697 O O . SER A 1 85 ? 1.365 -4.126 22.301 1.00 62.91 85 SER A O 1
ATOM 699 N N . GLY A 1 86 ? 3.541 -4.027 22.858 1.00 71.25 86 GLY A N 1
ATOM 700 C CA . GLY A 1 86 ? 3.709 -5.441 23.188 1.00 71.25 86 GLY A CA 1
ATOM 701 C C . GLY A 1 86 ? 4.842 -6.139 22.426 1.00 71.25 86 GLY A C 1
ATOM 702 O O . GLY A 1 86 ? 5.288 -5.726 21.358 1.00 71.25 86 GLY A O 1
ATOM 703 N N . ILE A 1 87 ? 5.313 -7.262 22.976 1.00 73.00 87 ILE A N 1
ATOM 704 C CA . ILE A 1 87 ? 6.437 -8.034 22.411 1.00 73.00 87 ILE A CA 1
ATOM 705 C C . ILE A 1 87 ? 6.056 -8.692 21.074 1.00 73.00 87 ILE A C 1
ATOM 707 O O . ILE A 1 87 ? 6.874 -8.774 20.155 1.00 73.00 87 ILE A O 1
ATOM 711 N N . VAL A 1 88 ? 4.806 -9.149 20.944 1.00 69.00 88 VAL A N 1
ATOM 712 C CA . VAL A 1 88 ? 4.316 -9.832 19.735 1.00 69.00 88 VAL A CA 1
ATOM 713 C C . VAL A 1 88 ? 4.226 -8.863 18.552 1.00 69.00 88 VAL A C 1
ATOM 715 O O . VAL A 1 88 ? 4.716 -9.180 17.469 1.00 69.00 88 VAL A O 1
ATOM 718 N N . SER A 1 89 ? 3.674 -7.663 18.752 1.00 66.31 89 SER A N 1
ATOM 719 C CA . SER A 1 89 ? 3.586 -6.626 17.714 1.00 66.31 89 SER A CA 1
ATOM 720 C C . SER A 1 89 ? 4.970 -6.136 17.282 1.00 66.31 89 SER A C 1
ATOM 722 O O . SER A 1 89 ? 5.229 -6.033 16.083 1.00 66.31 89 SER A O 1
ATOM 724 N N . ALA A 1 90 ? 5.893 -5.936 18.228 1.00 70.88 90 ALA A N 1
ATOM 725 C CA . ALA A 1 90 ? 7.285 -5.602 17.929 1.00 70.88 90 ALA A CA 1
ATOM 726 C C . ALA A 1 90 ? 7.982 -6.694 17.102 1.00 70.88 90 ALA A C 1
ATOM 728 O O . ALA A 1 90 ? 8.633 -6.393 16.102 1.00 70.88 90 ALA A O 1
ATOM 729 N N . SER A 1 91 ? 7.786 -7.967 17.453 1.00 71.75 91 SER A N 1
ATOM 730 C CA . SER A 1 91 ? 8.371 -9.096 16.717 1.00 71.75 91 SER A CA 1
ATOM 731 C C . SER A 1 91 ? 7.863 -9.165 15.273 1.00 71.75 91 SER A C 1
ATOM 733 O O . SER A 1 91 ? 8.655 -9.317 14.341 1.00 71.75 91 SER A O 1
ATOM 735 N N . ILE A 1 92 ? 6.554 -8.984 15.065 1.00 75.62 92 ILE A N 1
ATOM 736 C CA . ILE A 1 92 ? 5.949 -8.941 13.726 1.00 75.62 92 ILE A CA 1
ATOM 737 C C . ILE A 1 92 ? 6.491 -7.750 12.925 1.00 75.62 92 ILE A C 1
ATOM 739 O O . ILE A 1 92 ? 6.862 -7.918 11.762 1.00 75.62 92 ILE A O 1
ATOM 743 N N . ALA A 1 93 ? 6.593 -6.568 13.539 1.00 77.50 93 ALA A N 1
ATOM 744 C CA . ALA A 1 93 ? 7.118 -5.370 12.889 1.00 77.50 93 ALA A CA 1
ATOM 745 C C . ALA A 1 93 ? 8.580 -5.539 12.444 1.00 77.50 93 ALA A C 1
ATOM 747 O O . ALA A 1 93 ? 8.933 -5.124 11.339 1.00 77.50 93 ALA A O 1
ATOM 748 N N . VAL A 1 94 ? 9.417 -6.198 13.252 1.00 77.94 94 VAL A N 1
ATOM 749 C CA . VAL A 1 94 ? 10.813 -6.506 12.898 1.00 77.94 94 VAL A CA 1
ATOM 750 C C . VAL A 1 94 ? 10.881 -7.474 11.719 1.00 77.94 94 VAL A C 1
ATOM 752 O O . VAL A 1 94 ? 11.571 -7.191 10.739 1.00 77.94 94 VAL A O 1
ATOM 755 N N . VAL A 1 95 ? 10.142 -8.589 11.766 1.00 79.50 95 VAL A N 1
ATOM 756 C CA . VAL A 1 95 ? 10.114 -9.573 10.667 1.00 79.50 95 VAL A CA 1
ATOM 757 C C . VAL A 1 95 ? 9.630 -8.923 9.371 1.00 79.50 95 VAL A C 1
ATOM 759 O O . VAL A 1 95 ? 10.235 -9.109 8.311 1.00 79.50 95 VAL A O 1
ATOM 762 N N . TYR A 1 96 ? 8.583 -8.104 9.457 1.00 82.31 96 TYR A N 1
ATOM 763 C CA . TYR A 1 96 ? 8.071 -7.344 8.326 1.00 82.31 96 TYR A CA 1
ATOM 764 C C . TYR A 1 96 ? 9.108 -6.346 7.793 1.00 82.31 96 TYR A C 1
ATOM 766 O O . TYR A 1 96 ? 9.385 -6.329 6.594 1.00 82.31 96 TYR A O 1
ATOM 774 N N . GLY A 1 97 ? 9.753 -5.573 8.670 1.00 83.50 97 GLY A N 1
ATOM 775 C CA . GLY A 1 97 ? 10.803 -4.621 8.307 1.00 83.50 97 GLY A CA 1
ATOM 776 C C . GLY A 1 97 ? 11.987 -5.277 7.592 1.00 83.50 97 GLY A C 1
ATOM 777 O O . GLY A 1 97 ? 12.483 -4.726 6.606 1.00 83.50 97 GLY A O 1
ATOM 778 N N . ILE A 1 98 ? 12.391 -6.480 8.020 1.00 82.00 98 ILE A N 1
ATOM 779 C CA . ILE A 1 98 ? 13.424 -7.287 7.352 1.00 82.00 98 ILE A CA 1
ATOM 780 C C . ILE A 1 98 ? 12.959 -7.711 5.955 1.00 82.00 98 ILE A C 1
ATOM 782 O O . ILE A 1 98 ? 13.712 -7.559 4.993 1.00 82.00 98 ILE A O 1
ATOM 786 N N . ALA A 1 99 ? 11.726 -8.204 5.808 1.00 84.75 99 ALA A N 1
ATOM 787 C CA . ALA A 1 99 ? 11.188 -8.597 4.504 1.00 84.75 99 ALA A CA 1
ATOM 788 C C . ALA A 1 99 ? 11.133 -7.410 3.522 1.00 84.75 99 ALA A C 1
ATOM 790 O O . ALA A 1 99 ? 11.544 -7.543 2.365 1.00 84.75 99 ALA A O 1
ATOM 791 N N . VAL A 1 100 ? 10.702 -6.236 3.999 1.00 89.38 100 VAL A N 1
ATOM 792 C CA . VAL A 1 100 ? 10.691 -4.974 3.240 1.00 89.38 100 VAL A CA 1
ATOM 793 C C . VAL A 1 100 ? 12.111 -4.565 2.830 1.00 89.38 100 VAL A C 1
ATOM 795 O O . VAL A 1 100 ? 12.341 -4.220 1.670 1.00 89.38 100 VAL A O 1
ATOM 798 N N . LEU A 1 101 ? 13.086 -4.683 3.735 1.00 89.06 101 LEU A N 1
ATOM 799 C CA . LEU A 1 101 ? 14.485 -4.347 3.465 1.00 89.06 101 LEU A CA 1
ATOM 800 C C . LEU A 1 101 ? 15.111 -5.273 2.418 1.00 89.06 101 LEU A C 1
ATOM 802 O O . LEU A 1 101 ? 15.766 -4.814 1.480 1.00 89.06 101 LEU A O 1
ATOM 806 N N . VAL A 1 102 ? 14.886 -6.583 2.553 1.00 87.88 102 VAL A N 1
ATOM 807 C CA . VAL A 1 102 ? 15.354 -7.600 1.601 1.00 87.88 102 VAL A CA 1
ATOM 808 C C . VAL A 1 102 ? 14.744 -7.359 0.221 1.00 87.88 102 VAL A C 1
ATOM 810 O O . VAL A 1 102 ? 15.454 -7.459 -0.784 1.00 87.88 102 VAL A O 1
ATOM 813 N N . ALA A 1 103 ? 13.462 -6.988 0.155 1.00 89.50 103 ALA A N 1
ATOM 814 C CA . ALA A 1 103 ? 12.816 -6.586 -1.087 1.00 89.50 103 ALA A CA 1
ATOM 815 C C . ALA A 1 103 ? 13.471 -5.329 -1.682 1.00 89.50 103 ALA A C 1
ATOM 817 O O . ALA A 1 103 ? 13.866 -5.357 -2.846 1.00 89.50 103 ALA A O 1
ATOM 818 N N . GLY A 1 10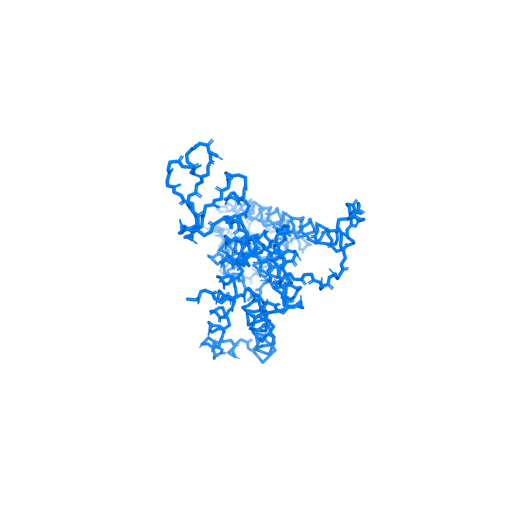4 ? 13.666 -4.267 -0.893 1.00 88.56 104 GLY A N 1
ATOM 819 C CA . GLY A 1 104 ? 14.277 -3.011 -1.340 1.00 88.56 104 GLY A CA 1
ATOM 820 C C . GLY A 1 104 ? 15.694 -3.191 -1.891 1.00 88.56 104 GLY A C 1
ATOM 821 O O . GLY A 1 104 ? 15.966 -2.866 -3.050 1.00 88.56 104 GLY A O 1
ATOM 822 N N . ILE A 1 105 ? 16.586 -3.808 -1.110 1.00 87.31 105 ILE A N 1
ATOM 823 C CA . ILE A 1 105 ? 17.964 -4.116 -1.534 1.00 87.31 105 ILE A CA 1
ATOM 824 C C . ILE A 1 105 ? 17.957 -5.057 -2.742 1.00 87.31 105 ILE A C 1
ATOM 826 O O . ILE A 1 105 ? 18.749 -4.903 -3.676 1.00 87.31 105 ILE A O 1
ATOM 830 N N . GLY A 1 106 ? 17.069 -6.049 -2.733 1.00 83.56 106 GLY A N 1
ATOM 831 C CA . GLY A 1 106 ? 16.931 -7.013 -3.811 1.00 83.56 106 GLY A CA 1
ATOM 832 C C . GLY A 1 106 ? 16.487 -6.375 -5.130 1.00 83.56 106 GLY A C 1
ATOM 833 O O . GLY A 1 106 ? 16.992 -6.779 -6.178 1.00 83.56 106 GLY A O 1
ATOM 834 N N . LEU A 1 107 ? 15.600 -5.375 -5.094 1.00 86.56 107 LEU A N 1
ATOM 835 C CA . LEU A 1 107 ? 15.171 -4.615 -6.270 1.00 86.56 107 LEU A CA 1
ATOM 836 C C . LEU A 1 107 ? 16.314 -3.764 -6.830 1.00 86.56 107 LEU A C 1
ATOM 838 O O . LEU A 1 107 ? 16.564 -3.830 -8.029 1.00 86.56 107 LEU A O 1
ATOM 842 N N . ILE A 1 108 ? 17.066 -3.063 -5.972 1.00 85.62 108 ILE A N 1
ATOM 843 C CA . ILE A 1 108 ? 18.239 -2.263 -6.380 1.00 85.62 108 ILE A CA 1
ATOM 844 C C . ILE A 1 108 ? 19.325 -3.150 -7.004 1.00 85.62 108 ILE A C 1
ATOM 846 O O . ILE A 1 108 ? 19.977 -2.769 -7.973 1.00 85.62 108 ILE A O 1
ATOM 850 N N . LYS A 1 109 ? 19.511 -4.365 -6.475 1.00 82.50 109 LYS A N 1
ATOM 851 C CA . LYS A 1 109 ? 20.444 -5.364 -7.022 1.00 82.50 109 LYS A CA 1
ATOM 852 C C . LYS A 1 109 ? 19.835 -6.220 -8.141 1.00 82.50 109 LYS A C 1
ATOM 854 O O . LYS A 1 109 ? 20.480 -7.170 -8.585 1.00 82.50 109 LYS A O 1
ATOM 859 N N . PHE A 1 110 ? 18.605 -5.933 -8.571 1.00 78.25 110 PHE A N 1
ATOM 860 C CA . PHE A 1 110 ? 17.872 -6.656 -9.614 1.00 78.25 110 PHE A CA 1
ATOM 861 C C . PHE A 1 110 ? 17.852 -8.188 -9.429 1.00 78.25 110 PHE A C 1
ATOM 863 O O . PHE A 1 110 ? 17.976 -8.965 -10.382 1.00 78.25 110 PHE A O 1
ATOM 870 N N . ARG A 1 111 ? 17.710 -8.653 -8.181 1.00 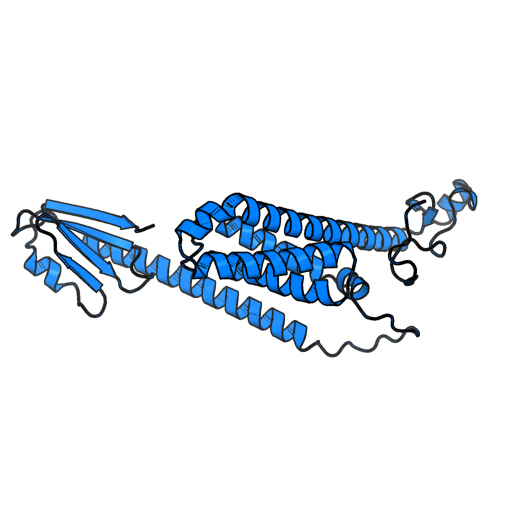80.69 111 ARG A N 1
ATOM 871 C CA . ARG A 1 111 ? 17.625 -10.080 -7.839 1.00 80.69 111 ARG A CA 1
ATOM 872 C C . ARG A 1 111 ? 16.252 -10.636 -8.215 1.00 80.69 111 ARG A C 1
ATOM 874 O O . ARG A 1 111 ? 15.225 -10.047 -7.900 1.00 80.69 111 ARG A O 1
ATOM 881 N N . ARG A 1 112 ? 16.227 -11.825 -8.825 1.00 75.50 112 ARG A N 1
ATOM 882 C CA . ARG A 1 112 ? 15.004 -12.467 -9.356 1.00 75.50 112 ARG A CA 1
ATOM 883 C C . ARG A 1 112 ? 13.878 -12.596 -8.325 1.00 75.50 112 ARG A C 1
ATOM 885 O O . ARG A 1 112 ? 12.731 -12.278 -8.619 1.00 75.50 112 ARG A O 1
ATOM 892 N N . PHE A 1 113 ? 14.212 -13.037 -7.114 1.00 77.50 113 PHE A N 1
ATOM 893 C CA . PHE A 1 113 ? 13.229 -13.259 -6.052 1.00 77.50 113 PHE A CA 1
ATOM 894 C C . PHE A 1 113 ? 12.694 -11.952 -5.445 1.00 77.50 113 PHE A C 1
ATOM 896 O O . PHE A 1 113 ? 11.584 -11.938 -4.918 1.00 77.50 113 PHE A O 1
ATOM 903 N N . ALA A 1 114 ? 13.438 -10.845 -5.562 1.00 82.94 114 ALA A N 1
ATOM 904 C CA . ALA A 1 114 ? 13.092 -9.577 -4.927 1.00 82.94 114 ALA A CA 1
ATOM 905 C C . ALA A 1 114 ? 11.779 -9.000 -5.449 1.00 82.94 114 ALA A C 1
ATOM 907 O O . ALA A 1 114 ? 11.004 -8.449 -4.677 1.00 82.94 114 ALA A O 1
ATOM 908 N N . ARG A 1 115 ? 11.483 -9.200 -6.740 1.00 84.62 115 ARG A N 1
ATOM 909 C CA . ARG A 1 115 ? 10.204 -8.797 -7.329 1.00 84.62 115 ARG A CA 1
ATOM 910 C C . ARG A 1 115 ? 9.021 -9.487 -6.655 1.00 84.62 115 ARG A C 1
ATOM 912 O O . ARG A 1 115 ? 8.020 -8.833 -6.402 1.00 84.62 115 ARG A O 1
ATOM 919 N N . ASN A 1 116 ? 9.120 -10.786 -6.378 1.00 84.12 116 ASN A N 1
ATOM 920 C CA . ASN A 1 116 ? 8.012 -11.526 -5.772 1.00 84.12 116 ASN A CA 1
ATOM 921 C C . ASN A 1 116 ? 7.789 -11.084 -4.323 1.00 84.12 116 ASN A C 1
ATOM 923 O O . ASN A 1 116 ? 6.651 -10.839 -3.939 1.00 84.12 116 ASN A O 1
ATOM 927 N N . ILE A 1 117 ? 8.871 -10.905 -3.558 1.00 84.50 117 ILE A N 1
ATOM 928 C CA . ILE A 1 117 ? 8.788 -10.379 -2.188 1.00 84.50 117 ILE A CA 1
ATOM 929 C C . ILE A 1 117 ? 8.210 -8.957 -2.200 1.00 84.50 117 ILE A C 1
ATOM 931 O O . ILE A 1 117 ? 7.280 -8.672 -1.457 1.00 84.50 117 ILE A O 1
ATOM 935 N N . ALA A 1 118 ? 8.685 -8.084 -3.093 1.00 87.44 118 ALA A N 1
ATOM 936 C CA . ALA A 1 118 ? 8.177 -6.720 -3.216 1.00 87.44 118 ALA A CA 1
ATOM 937 C C . ALA A 1 118 ? 6.690 -6.681 -3.595 1.00 87.44 118 ALA A C 1
ATOM 939 O O . ALA A 1 118 ? 5.943 -5.887 -3.039 1.00 87.44 118 ALA A O 1
ATOM 940 N N . VAL A 1 119 ? 6.233 -7.555 -4.500 1.00 87.19 119 VAL A N 1
ATOM 941 C CA . VAL A 1 119 ? 4.803 -7.674 -4.828 1.00 87.19 119 VAL A CA 1
ATOM 942 C C . VAL A 1 119 ? 3.991 -8.040 -3.588 1.00 87.19 119 VAL A C 1
ATOM 944 O O . VAL A 1 119 ? 2.960 -7.420 -3.365 1.00 87.19 119 VAL A O 1
ATOM 947 N N . LEU A 1 120 ? 4.453 -8.985 -2.762 1.00 86.12 120 LEU A N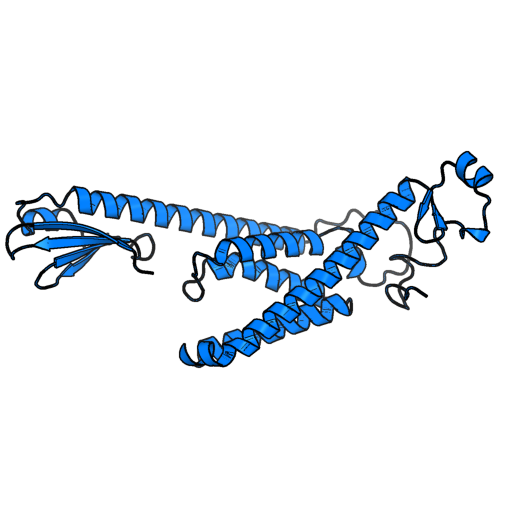 1
ATOM 948 C CA . LEU A 1 120 ? 3.764 -9.334 -1.514 1.00 86.12 120 LEU A CA 1
ATOM 949 C C . LEU A 1 120 ? 3.710 -8.153 -0.534 1.00 86.12 120 LEU A C 1
ATOM 951 O O . LEU A 1 120 ? 2.656 -7.902 0.039 1.00 86.12 120 LEU A O 1
ATOM 955 N N . VAL A 1 121 ? 4.800 -7.391 -0.409 1.00 88.19 121 VAL A N 1
ATOM 956 C CA . VAL A 1 121 ? 4.852 -6.168 0.414 1.00 88.19 121 VAL A CA 1
ATOM 957 C C . VAL A 1 121 ? 3.875 -5.098 -0.090 1.00 88.19 121 VAL A C 1
ATOM 959 O O . VAL A 1 121 ? 3.167 -4.468 0.689 1.00 88.19 121 VAL A O 1
ATOM 962 N N . PHE A 1 122 ? 3.783 -4.882 -1.402 1.00 88.00 122 PHE A N 1
ATOM 963 C CA . PHE A 1 122 ? 2.826 -3.910 -1.935 1.00 88.00 122 PHE A CA 1
ATOM 964 C C . PHE A 1 122 ? 1.376 -4.395 -1.849 1.00 88.00 122 PHE A C 1
ATOM 966 O O . PHE A 1 122 ? 0.476 -3.574 -1.695 1.00 88.00 122 PHE A O 1
ATOM 973 N N . VAL A 1 123 ? 1.134 -5.710 -1.895 1.00 85.25 123 VAL A N 1
ATOM 974 C CA . VAL A 1 123 ? -0.186 -6.277 -1.583 1.00 85.25 123 VAL A CA 1
ATOM 975 C C . VAL A 1 123 ? -0.533 -6.044 -0.115 1.00 85.25 123 VAL A C 1
ATOM 977 O O . VAL A 1 123 ? -1.662 -5.649 0.165 1.00 85.25 123 VAL A O 1
ATOM 980 N N . SER A 1 124 ? 0.406 -6.212 0.825 1.00 83.69 124 SER A N 1
ATOM 981 C CA . SER A 1 124 ? 0.114 -5.934 2.235 1.00 83.69 124 SER A CA 1
ATOM 982 C C . SER A 1 124 ? -0.222 -4.465 2.478 1.00 83.69 124 SER A C 1
ATOM 984 O O . SER A 1 124 ? -1.067 -4.197 3.320 1.00 83.69 124 SER A O 1
ATOM 986 N N . PHE A 1 125 ? 0.301 -3.510 1.703 1.00 85.00 125 PHE A N 1
ATOM 987 C CA . PHE A 1 125 ? -0.118 -2.101 1.810 1.00 85.00 125 PHE A CA 1
ATOM 988 C C . PHE A 1 125 ? -1.595 -1.866 1.456 1.00 85.00 125 PHE A C 1
ATOM 990 O O . PHE A 1 125 ? -2.165 -0.870 1.887 1.00 85.00 125 PHE A O 1
ATOM 997 N N . LEU A 1 126 ? -2.225 -2.776 0.706 1.00 80.19 126 LEU A N 1
ATOM 998 C CA . LEU A 1 126 ? -3.661 -2.726 0.421 1.00 80.19 126 LEU A CA 1
ATOM 999 C C . LEU A 1 126 ? -4.511 -3.339 1.542 1.00 80.19 126 LEU A C 1
ATOM 1001 O O . LEU A 1 126 ? -5.710 -3.104 1.575 1.00 80.19 126 LEU A O 1
ATOM 1005 N N . VAL A 1 127 ? -3.913 -4.138 2.431 1.00 74.19 127 VAL A N 1
ATOM 1006 C CA . VAL A 1 127 ? -4.620 -4.870 3.499 1.00 74.19 127 VAL A CA 1
ATOM 1007 C C . VAL A 1 127 ? -4.385 -4.236 4.869 1.00 74.19 127 VAL A C 1
ATOM 1009 O O . VAL A 1 127 ? -5.320 -4.108 5.650 1.00 74.19 127 VAL A O 1
ATOM 1012 N N . LEU A 1 128 ? -3.151 -3.808 5.156 1.00 72.75 128 LEU A N 1
ATOM 1013 C CA . LEU A 1 128 ? -2.743 -3.220 6.437 1.00 72.75 128 LEU A CA 1
ATOM 1014 C C . LEU A 1 128 ? -3.614 -2.034 6.889 1.00 72.75 128 LEU A C 1
ATOM 1016 O O . LEU A 1 128 ? -3.915 -1.987 8.077 1.00 72.75 128 LEU A O 1
ATOM 1020 N N . PRO A 1 129 ? -4.074 -1.124 6.004 1.00 68.75 129 PRO A N 1
ATOM 1021 C CA . PRO A 1 129 ? -4.970 -0.035 6.398 1.00 68.75 129 PRO A CA 1
ATOM 1022 C C . PRO A 1 129 ? -6.319 -0.481 6.971 1.00 68.75 129 PRO A C 1
ATOM 1024 O O . PRO A 1 129 ? -6.970 0.299 7.653 1.00 68.75 129 PRO A O 1
ATOM 1027 N N . PHE A 1 130 ? -6.738 -1.715 6.681 1.00 61.72 130 PHE A N 1
ATOM 1028 C CA . PHE A 1 130 ? -7.990 -2.306 7.155 1.00 61.72 130 PHE A CA 1
ATOM 1029 C C . PHE A 1 130 ? -7.771 -3.269 8.329 1.00 61.72 130 PHE A C 1
ATOM 1031 O O . PHE A 1 130 ? -8.713 -3.918 8.778 1.00 61.72 130 PHE A O 1
ATOM 1038 N N . MET A 1 131 ? -6.529 -3.411 8.810 1.00 58.66 131 MET A N 1
ATOM 1039 C CA . MET A 1 131 ? -6.253 -4.175 10.019 1.00 58.66 131 MET A CA 1
ATOM 1040 C C . MET A 1 131 ? -6.405 -3.275 11.253 1.00 58.66 131 MET A C 1
ATOM 1042 O O . MET A 1 131 ? -5.812 -2.195 11.285 1.00 58.66 131 MET A O 1
ATOM 1046 N N . PRO A 1 132 ? -7.086 -3.747 12.314 1.00 50.22 132 PRO A N 1
ATOM 1047 C CA . PRO A 1 132 ? -7.377 -2.956 13.517 1.00 50.22 132 PRO A CA 1
ATOM 1048 C C . PRO A 1 132 ? -6.124 -2.496 14.289 1.00 50.22 132 PRO A C 1
ATOM 1050 O O . PRO A 1 132 ? -6.207 -1.639 15.156 1.00 50.22 132 PRO A O 1
ATOM 1053 N N . LEU A 1 133 ? -4.943 -3.044 13.971 1.00 46.44 133 LEU A N 1
ATOM 1054 C CA . LEU A 1 133 ? -3.654 -2.667 14.568 1.00 46.44 133 LEU A CA 1
ATOM 1055 C C . LEU A 1 133 ? -3.005 -1.416 13.938 1.00 46.44 133 LEU A C 1
ATOM 1057 O O . LEU A 1 133 ? -2.043 -0.900 14.501 1.00 46.44 133 LEU A O 1
ATOM 1061 N N . LEU A 1 134 ? -3.463 -0.951 12.766 1.00 47.78 134 LEU A N 1
ATOM 1062 C CA . LEU A 1 134 ? -2.823 0.130 11.990 1.00 47.78 134 LEU A CA 1
ATOM 1063 C C . LEU A 1 134 ? -3.828 1.140 11.414 1.00 47.78 134 LEU A C 1
ATOM 1065 O O . LEU A 1 134 ? -3.512 1.868 10.469 1.00 47.78 134 LEU A O 1
ATOM 1069 N N . GLU A 1 135 ? -5.025 1.195 11.990 1.00 47.56 135 GLU A N 1
ATOM 1070 C CA . GLU A 1 135 ? -6.150 2.024 11.558 1.00 47.56 135 GLU A CA 1
ATOM 1071 C C . GLU A 1 135 ? -5.935 3.507 11.922 1.00 47.56 135 GLU A C 1
ATOM 1073 O O . GLU A 1 135 ? -6.684 4.116 12.671 1.00 47.56 135 GLU A O 1
ATOM 1078 N N . ASN A 1 136 ? -4.865 4.110 11.402 1.00 52.81 136 ASN A N 1
ATOM 1079 C CA . ASN A 1 136 ? -4.710 5.558 11.384 1.00 52.81 136 ASN A CA 1
ATOM 1080 C C . ASN A 1 136 ? -5.384 6.085 10.112 1.00 52.81 136 ASN A C 1
ATOM 1082 O O . ASN A 1 136 ? -4.813 6.000 9.018 1.00 52.81 136 ASN A O 1
ATOM 1086 N N . GLU A 1 137 ? -6.579 6.668 10.260 1.00 52.50 137 GLU A N 1
ATOM 1087 C CA . GLU A 1 137 ? -7.422 7.179 9.162 1.00 52.50 137 GLU A CA 1
ATOM 1088 C C . GLU A 1 137 ? -6.673 8.112 8.188 1.00 52.50 137 GLU A C 1
ATOM 1090 O O . GLU A 1 137 ? -6.989 8.185 7.001 1.00 52.50 137 GLU A O 1
ATOM 1095 N N . LYS A 1 138 ? -5.617 8.790 8.659 1.00 57.62 138 LYS A N 1
ATOM 1096 C CA . LYS A 1 138 ? -4.817 9.737 7.865 1.00 57.62 138 LYS A CA 1
ATOM 1097 C C . LYS A 1 138 ? -3.766 9.074 6.960 1.00 57.62 138 LYS A C 1
ATOM 1099 O O . LYS A 1 138 ? -3.379 9.663 5.954 1.00 57.62 138 LYS A O 1
ATOM 1104 N N . GLY A 1 139 ? -3.288 7.873 7.297 1.00 57.53 139 GLY A N 1
ATOM 1105 C CA . GLY A 1 139 ? -2.213 7.175 6.568 1.00 57.53 139 GLY A CA 1
ATOM 1106 C C . GLY A 1 139 ? -2.705 6.141 5.550 1.00 57.53 139 GLY A C 1
ATOM 1107 O O . GLY A 1 139 ? -1.986 5.804 4.604 1.00 57.53 139 GLY A O 1
ATOM 1108 N N . ALA A 1 140 ? -3.941 5.667 5.715 1.00 66.19 140 ALA A N 1
ATOM 1109 C CA . ALA A 1 140 ? -4.554 4.626 4.896 1.00 66.19 140 ALA A CA 1
ATOM 1110 C C . ALA A 1 140 ? -4.594 4.945 3.383 1.00 66.19 140 ALA A C 1
ATOM 1112 O O . ALA A 1 140 ? -4.163 4.098 2.594 1.00 66.19 140 ALA A O 1
ATOM 1113 N N . PRO A 1 141 ? -5.006 6.151 2.932 1.00 69.69 141 PRO A N 1
ATOM 1114 C CA . PRO A 1 141 ? -5.078 6.453 1.499 1.00 69.69 141 PRO A CA 1
ATOM 1115 C C . PRO A 1 141 ? -3.702 6.470 0.825 1.00 69.69 141 PRO A C 1
ATOM 1117 O O . PRO A 1 141 ? -3.545 5.990 -0.298 1.00 69.69 141 PRO A O 1
ATOM 1120 N N . LEU A 1 142 ? -2.685 6.984 1.525 1.00 73.31 142 LEU A N 1
ATOM 1121 C CA . LEU A 1 142 ? -1.315 7.046 1.019 1.00 73.31 142 LEU A CA 1
ATOM 1122 C C . LEU A 1 142 ? -0.730 5.637 0.849 1.00 73.31 142 LEU A C 1
ATOM 1124 O O . LEU A 1 142 ? -0.131 5.345 -0.185 1.00 73.31 142 LEU A O 1
ATOM 1128 N N . LEU A 1 143 ? -0.948 4.746 1.822 1.00 76.75 143 LEU A N 1
ATOM 1129 C CA . LEU A 1 143 ? -0.521 3.347 1.734 1.00 76.75 143 LEU A CA 1
ATOM 1130 C C . LEU A 1 143 ? -1.185 2.619 0.565 1.00 76.75 143 LEU A C 1
ATOM 1132 O O . LEU A 1 143 ? -0.501 1.912 -0.172 1.00 76.75 143 LEU A O 1
ATOM 1136 N N . ILE A 1 144 ? -2.479 2.849 0.332 1.00 76.62 144 ILE A N 1
ATOM 1137 C CA . ILE A 1 144 ? -3.200 2.252 -0.799 1.00 76.62 144 ILE A CA 1
ATOM 1138 C C . ILE A 1 144 ? -2.630 2.752 -2.133 1.00 76.62 144 ILE A C 1
ATOM 1140 O O . ILE A 1 144 ? -2.342 1.945 -3.019 1.00 76.62 144 ILE A O 1
ATOM 1144 N N . LEU A 1 145 ? -2.395 4.062 -2.279 1.00 77.94 145 LEU A N 1
ATOM 1145 C CA . LEU A 1 145 ? -1.788 4.635 -3.488 1.00 77.94 145 LEU A CA 1
ATOM 1146 C C . LEU A 1 145 ? -0.368 4.101 -3.730 1.00 77.94 145 LEU A C 1
ATOM 1148 O O . LEU A 1 145 ? -0.009 3.769 -4.866 1.00 77.94 145 LEU A O 1
ATOM 1152 N N . LEU A 1 146 ? 0.434 3.966 -2.673 1.00 82.75 146 LEU A N 1
ATOM 1153 C CA . LEU A 1 146 ? 1.766 3.359 -2.738 1.00 82.75 146 LEU A CA 1
ATOM 1154 C C . LEU A 1 146 ? 1.695 1.870 -3.111 1.00 82.75 146 LEU A C 1
ATOM 1156 O O . LEU A 1 146 ? 2.467 1.414 -3.953 1.00 82.75 146 LEU A O 1
ATOM 1160 N N . GLY A 1 147 ? 0.735 1.129 -2.555 1.00 84.50 147 GLY A N 1
ATOM 1161 C CA . GLY A 1 147 ? 0.426 -0.257 -2.910 1.00 84.50 147 GLY A CA 1
ATOM 1162 C C . GLY A 1 147 ? 0.117 -0.419 -4.398 1.00 84.50 147 GLY A C 1
ATOM 1163 O O . GLY A 1 147 ? 0.770 -1.192 -5.102 1.00 84.50 147 GLY A O 1
ATOM 1164 N N . LEU A 1 148 ? -0.840 0.361 -4.907 1.00 84.38 148 LEU A N 1
ATOM 1165 C CA . LEU A 1 148 ? -1.273 0.305 -6.306 1.00 84.38 148 LEU A CA 1
ATOM 1166 C C . LEU A 1 148 ? -0.161 0.714 -7.277 1.00 84.38 148 LEU A C 1
ATOM 1168 O O . LEU A 1 148 ? 0.066 0.025 -8.274 1.00 84.38 148 LEU A O 1
ATOM 1172 N N . SER A 1 149 ? 0.555 1.801 -6.984 1.00 81.00 149 SER A N 1
ATOM 1173 C CA . SER A 1 149 ? 1.657 2.275 -7.828 1.00 81.00 149 SER A CA 1
ATOM 1174 C C . SER A 1 149 ? 2.820 1.278 -7.859 1.00 81.00 149 SER A C 1
ATOM 1176 O O . SER A 1 149 ? 3.292 0.926 -8.944 1.00 81.00 149 SER A O 1
ATOM 1178 N N . GLY A 1 150 ? 3.229 0.739 -6.706 1.00 84.00 150 GLY A N 1
ATOM 1179 C CA . GLY A 1 150 ? 4.253 -0.301 -6.612 1.00 84.00 150 GLY A CA 1
ATOM 1180 C C . GLY A 1 150 ? 3.888 -1.553 -7.413 1.00 84.00 150 GLY A C 1
ATOM 1181 O O . GLY A 1 150 ? 4.696 -2.048 -8.206 1.00 84.00 150 GLY A O 1
ATOM 1182 N N . LEU A 1 151 ? 2.642 -2.028 -7.295 1.00 86.88 151 LEU A N 1
ATOM 1183 C CA . LEU A 1 151 ? 2.145 -3.161 -8.082 1.00 86.88 151 LEU A CA 1
ATOM 1184 C C . LEU A 1 151 ? 2.123 -2.863 -9.581 1.00 86.88 151 LEU A C 1
ATOM 1186 O O . LEU A 1 151 ? 2.572 -3.699 -10.368 1.00 86.88 151 LEU A O 1
ATOM 1190 N N . TYR A 1 152 ? 1.648 -1.685 -9.981 1.00 85.44 152 TYR A N 1
ATOM 1191 C CA . TYR A 1 152 ? 1.596 -1.271 -11.380 1.00 85.44 152 TYR A CA 1
ATOM 1192 C C . TYR A 1 152 ? 2.985 -1.322 -12.034 1.00 85.44 152 TYR A C 1
ATOM 1194 O O . TYR A 1 152 ? 3.178 -2.005 -13.048 1.00 85.44 152 TYR A O 1
ATOM 1202 N N . TYR A 1 153 ? 3.984 -0.683 -11.419 1.00 83.06 153 TYR A N 1
ATOM 1203 C CA . TYR A 1 153 ? 5.340 -0.632 -11.966 1.00 83.06 153 TYR A CA 1
ATOM 1204 C C . TYR A 1 153 ? 6.036 -2.001 -11.952 1.00 83.06 153 TYR A C 1
ATOM 1206 O O . TYR A 1 153 ? 6.681 -2.368 -12.937 1.00 83.06 153 TYR A O 1
ATOM 1214 N N . LEU A 1 154 ? 5.854 -2.812 -10.902 1.00 84.06 154 LEU A N 1
ATOM 1215 C CA . LEU A 1 154 ? 6.449 -4.154 -10.814 1.00 84.06 154 LEU A CA 1
ATOM 1216 C C . LEU A 1 154 ? 5.768 -5.194 -11.722 1.00 84.06 154 LEU A C 1
ATOM 1218 O O . LEU A 1 154 ? 6.356 -6.243 -12.023 1.00 84.06 154 LEU A O 1
ATOM 1222 N N . GLN A 1 155 ? 4.536 -4.948 -12.172 1.00 83.88 155 GLN A N 1
ATOM 1223 C CA . GLN A 1 155 ? 3.814 -5.824 -13.105 1.00 83.88 155 GLN A CA 1
ATOM 1224 C C . GLN A 1 155 ? 3.975 -5.431 -14.579 1.00 83.88 155 GLN A C 1
ATOM 1226 O O . GLN A 1 155 ? 3.641 -6.233 -15.466 1.00 83.88 155 GLN A O 1
ATOM 1231 N N . ARG A 1 156 ? 4.553 -4.257 -14.867 1.00 81.25 156 ARG A N 1
ATOM 1232 C CA . ARG A 1 156 ? 4.838 -3.808 -16.235 1.00 81.25 156 ARG A CA 1
ATOM 1233 C C . ARG A 1 156 ? 5.638 -4.866 -17.008 1.00 81.25 156 ARG A C 1
ATOM 1235 O O . ARG A 1 156 ? 6.467 -5.588 -16.447 1.00 81.25 156 ARG A O 1
ATOM 1242 N N . LYS A 1 157 ? 5.366 -5.000 -18.314 1.00 76.19 157 LYS A N 1
ATOM 1243 C CA . LYS A 1 157 ? 6.001 -6.014 -19.187 1.00 76.19 157 LYS A CA 1
ATOM 1244 C C . LYS A 1 157 ? 7.530 -5.931 -19.111 1.00 76.19 157 LYS A C 1
ATOM 1246 O O . LYS A 1 157 ? 8.190 -6.958 -18.990 1.00 76.19 157 LYS A O 1
ATOM 1251 N N . THR A 1 158 ? 8.068 -4.717 -19.090 1.00 75.06 158 THR A N 1
ATOM 1252 C CA . THR A 1 158 ? 9.503 -4.456 -18.983 1.00 75.06 158 THR A CA 1
ATOM 1253 C C . THR A 1 158 ? 10.085 -4.900 -17.643 1.00 75.06 158 THR A C 1
ATOM 1255 O O . THR A 1 158 ? 11.047 -5.658 -17.631 1.00 75.06 158 THR A O 1
ATOM 1258 N N . ALA A 1 159 ? 9.456 -4.550 -16.515 1.00 75.94 159 ALA A N 1
ATOM 1259 C CA . ALA A 1 159 ? 9.877 -5.023 -15.192 1.00 75.94 159 ALA A CA 1
ATOM 1260 C C . ALA A 1 159 ? 9.881 -6.560 -15.117 1.00 75.94 159 ALA A C 1
ATOM 1262 O O . ALA A 1 159 ? 10.794 -7.173 -14.572 1.00 75.94 159 ALA A O 1
ATOM 1263 N N . ARG A 1 160 ? 8.905 -7.227 -15.740 1.00 77.81 160 ARG A N 1
ATOM 1264 C CA . ARG A 1 160 ? 8.895 -8.695 -15.824 1.00 77.81 160 ARG A CA 1
ATOM 1265 C C . ARG A 1 160 ? 10.083 -9.259 -16.596 1.00 77.81 160 ARG A C 1
ATOM 1267 O O . ARG A 1 160 ? 10.680 -10.221 -16.119 1.00 77.81 160 ARG A O 1
ATOM 1274 N N . LYS A 1 161 ? 10.448 -8.662 -17.734 1.00 74.75 161 LYS A N 1
ATOM 1275 C CA . LYS A 1 161 ? 11.651 -9.058 -18.486 1.00 74.75 161 LYS A CA 1
ATOM 1276 C C . LYS A 1 161 ? 12.907 -8.892 -17.630 1.00 74.75 161 LYS A C 1
ATOM 1278 O O . LYS A 1 161 ? 13.693 -9.828 -17.518 1.00 74.75 161 LYS A O 1
ATOM 1283 N N . ILE A 1 162 ? 13.010 -7.774 -16.917 1.00 72.69 162 ILE A N 1
ATOM 1284 C CA . ILE A 1 162 ? 14.118 -7.461 -16.008 1.00 72.69 162 ILE A CA 1
ATOM 1285 C C . ILE A 1 162 ? 14.342 -8.544 -14.953 1.00 72.69 162 ILE A C 1
ATOM 1287 O O . ILE A 1 162 ? 15.479 -8.908 -14.678 1.00 72.69 162 ILE A O 1
ATOM 1291 N N . PHE A 1 163 ? 13.285 -9.103 -14.369 1.00 75.38 163 PHE A N 1
ATOM 1292 C CA . PHE A 1 163 ? 13.417 -10.118 -13.317 1.00 75.38 163 PHE A CA 1
ATOM 1293 C C . PHE A 1 163 ? 13.313 -11.569 -13.824 1.00 75.38 163 PHE A C 1
ATOM 1295 O O . PHE A 1 163 ? 13.478 -12.500 -13.036 1.00 75.38 163 PHE A O 1
ATOM 1302 N N . SER A 1 164 ? 13.073 -11.778 -15.124 1.00 69.25 164 SER A N 1
ATOM 1303 C CA . SER A 1 164 ? 12.990 -13.110 -15.744 1.00 69.25 164 SER A CA 1
ATOM 1304 C C . SER A 1 164 ? 14.355 -13.827 -15.786 1.00 69.25 164 SER A C 1
ATOM 1306 O O . SER A 1 164 ? 15.392 -13.163 -15.697 1.00 69.25 164 SER A O 1
ATOM 1308 N N . PRO A 1 165 ? 14.411 -15.171 -15.856 1.00 63.72 165 PRO A N 1
ATOM 1309 C CA . PRO A 1 165 ? 15.669 -15.887 -16.063 1.00 63.72 165 PRO A CA 1
ATOM 1310 C C . PRO A 1 165 ? 16.267 -15.577 -17.443 1.00 63.72 165 PRO A C 1
ATOM 1312 O O . PRO A 1 165 ? 15.546 -15.235 -18.371 1.00 63.72 165 PRO A O 1
ATOM 1315 N N . PHE A 1 166 ? 17.591 -15.709 -17.574 1.00 58.69 166 PHE A N 1
ATOM 1316 C CA . PHE A 1 166 ? 18.275 -15.589 -18.864 1.00 58.69 166 PHE A CA 1
ATOM 1317 C C . PHE A 1 166 ? 17.868 -16.773 -19.744 1.00 58.69 166 PHE A C 1
ATOM 1319 O O . PHE A 1 166 ? 18.439 -17.856 -19.623 1.00 58.69 166 PHE A O 1
ATOM 1326 N N . SER A 1 167 ? 16.849 -16.604 -20.583 1.00 52.31 167 SER A N 1
ATOM 1327 C CA . SER A 1 167 ? 16.606 -17.544 -21.668 1.00 52.31 167 SER A CA 1
ATOM 1328 C C . SER A 1 167 ? 17.645 -17.253 -22.741 1.00 52.31 167 SER A C 1
ATOM 1330 O O . SER A 1 167 ? 17.564 -16.243 -23.440 1.00 52.31 167 SER A O 1
ATOM 1332 N N . LYS A 1 168 ? 18.641 -18.135 -22.873 1.00 43.88 168 LYS A N 1
ATOM 1333 C CA . LYS A 1 168 ? 19.276 -18.282 -24.180 1.00 43.88 168 LYS A CA 1
ATOM 1334 C C . LYS A 1 168 ? 18.154 -18.622 -25.171 1.00 43.88 168 LYS A C 1
ATOM 1336 O O . LYS A 1 168 ? 17.273 -19.413 -24.839 1.00 43.88 168 LYS A O 1
ATOM 1341 N N . THR A 1 169 ? 18.263 -18.035 -26.358 1.00 37.41 169 THR A N 1
ATOM 1342 C CA . THR A 1 169 ? 17.574 -18.409 -27.602 1.00 37.41 169 THR A CA 1
ATOM 1343 C C . THR A 1 169 ? 16.276 -17.649 -27.941 1.00 37.41 169 THR A C 1
ATOM 1345 O O . THR A 1 169 ? 15.273 -17.728 -27.242 1.00 37.41 169 THR A O 1
ATOM 1348 N N . SER A 1 170 ? 16.417 -16.894 -29.041 1.00 37.38 170 SER A N 1
ATOM 1349 C CA . SER A 1 170 ? 15.507 -16.576 -30.156 1.00 37.38 170 SER A CA 1
ATOM 1350 C C . SER A 1 170 ? 14.024 -16.280 -29.934 1.00 37.38 170 SER A C 1
ATOM 1352 O O . SER A 1 170 ? 13.305 -16.990 -29.246 1.00 37.38 170 SER A O 1
ATOM 1354 N N . VAL A 1 171 ? 13.593 -15.264 -30.691 1.00 44.84 171 VAL A N 1
ATOM 1355 C CA . VAL A 1 171 ? 12.268 -15.084 -31.300 1.00 44.84 171 VAL A CA 1
ATOM 1356 C C . VAL A 1 171 ? 11.477 -16.389 -31.335 1.00 44.84 171 VAL A C 1
ATOM 1358 O O . VAL A 1 171 ? 11.679 -17.218 -32.212 1.00 44.84 171 VAL A O 1
ATOM 1361 N N . ASP A 1 172 ? 10.571 -16.547 -30.381 1.00 35.59 172 ASP A N 1
ATOM 1362 C CA . ASP A 1 172 ? 9.327 -17.237 -30.649 1.00 35.59 172 ASP A CA 1
ATOM 1363 C C . ASP A 1 172 ? 8.265 -16.690 -29.702 1.00 35.59 172 ASP A C 1
ATOM 1365 O O . ASP A 1 172 ? 8.398 -16.728 -28.471 1.00 35.59 172 ASP A O 1
ATOM 1369 N N . ASP A 1 173 ? 7.231 -16.113 -30.306 1.00 42.69 173 ASP A N 1
ATOM 1370 C CA . ASP A 1 173 ? 6.057 -15.539 -29.661 1.00 42.69 173 ASP A CA 1
ATOM 1371 C C . ASP A 1 173 ? 5.205 -16.694 -29.111 1.00 42.69 173 ASP A C 1
ATOM 1373 O O . ASP A 1 173 ? 4.092 -16.993 -29.545 1.00 42.69 173 ASP A O 1
ATOM 1377 N N . THR A 1 174 ? 5.754 -17.423 -28.140 1.00 39.12 174 THR A N 1
ATOM 1378 C CA . THR A 1 174 ? 5.021 -18.481 -27.463 1.00 39.12 174 THR A CA 1
ATOM 1379 C C . THR A 1 174 ? 3.994 -17.810 -26.570 1.00 39.12 174 THR A C 1
ATOM 1381 O O . THR A 1 174 ? 4.296 -17.315 -25.478 1.00 39.12 174 THR A O 1
ATOM 1384 N N . LYS A 1 175 ? 2.758 -17.759 -27.092 1.00 45.75 175 LYS A N 1
ATOM 1385 C CA . LYS A 1 175 ? 1.505 -17.449 -26.391 1.00 45.75 175 LYS A CA 1
ATOM 1386 C C . LYS A 1 175 ? 1.658 -17.819 -24.925 1.00 45.75 175 LYS A C 1
ATOM 1388 O O . LYS A 1 175 ? 1.573 -18.987 -24.542 1.00 45.75 175 LYS A O 1
ATOM 1393 N N . THR A 1 176 ? 1.934 -16.810 -24.106 1.00 43.12 176 TH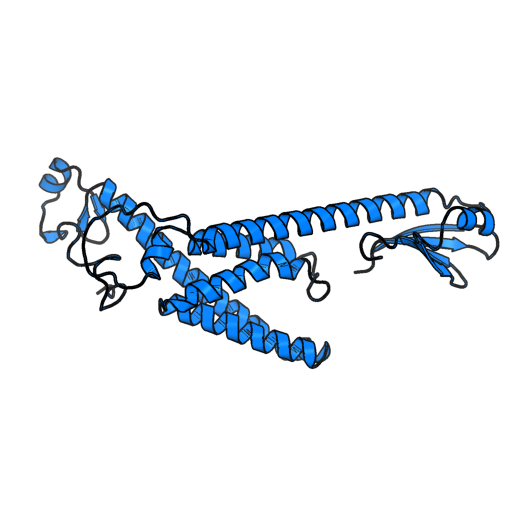R A N 1
ATOM 1394 C CA . THR A 1 176 ? 2.237 -17.024 -22.700 1.00 43.12 176 THR A CA 1
ATOM 1395 C C . THR A 1 176 ? 0.934 -17.471 -22.058 1.00 43.12 176 THR A C 1
ATOM 1397 O O . THR A 1 176 ? 0.056 -16.639 -21.813 1.00 43.12 176 THR A O 1
ATOM 1400 N N . LYS A 1 177 ? 0.773 -18.789 -21.843 1.00 43.97 177 LYS A N 1
ATOM 1401 C CA . LYS A 1 177 ? -0.311 -19.372 -21.039 1.00 43.97 177 LYS A CA 1
ATOM 1402 C C . LYS A 1 177 ? -0.491 -18.459 -19.837 1.00 43.97 177 LYS A C 1
ATOM 1404 O O . LYS A 1 177 ? 0.477 -18.234 -19.107 1.00 43.97 177 LYS A O 1
ATOM 1409 N N . SER A 1 178 ? -1.675 -17.854 -19.700 1.00 48.38 178 SER A N 1
ATOM 1410 C CA . SER A 1 178 ? -1.935 -16.839 -18.681 1.00 48.38 178 SER A CA 1
ATOM 1411 C C . SER A 1 178 ? -1.454 -17.381 -17.339 1.00 48.38 178 SER A C 1
ATOM 1413 O O . SER A 1 178 ? -2.027 -18.342 -16.824 1.00 48.38 178 SER A O 1
ATOM 1415 N N . SER A 1 179 ? -0.349 -16.827 -16.845 1.00 59.22 179 SER A N 1
ATOM 1416 C CA . SER A 1 179 ? 0.344 -17.348 -15.674 1.00 59.22 179 SER A CA 1
ATOM 1417 C C . SER A 1 179 ? -0.655 -17.465 -14.524 1.00 59.22 179 SER A C 1
ATOM 1419 O O . SER A 1 179 ? -1.344 -16.490 -14.219 1.00 59.22 179 SER A O 1
ATOM 1421 N N . LEU A 1 180 ? -0.747 -18.643 -13.899 1.00 56.16 180 LEU A N 1
ATOM 1422 C CA . LEU A 1 180 ? -1.534 -18.886 -12.680 1.00 56.16 180 LEU A CA 1
ATOM 1423 C C . LEU A 1 180 ? -1.300 -17.793 -11.627 1.00 56.16 180 LEU A C 1
ATOM 1425 O O . LEU A 1 180 ? -2.230 -17.376 -10.949 1.00 56.16 180 LEU A O 1
ATOM 1429 N N . VAL A 1 181 ? -0.086 -17.238 -11.590 1.00 50.25 181 VAL A N 1
ATOM 1430 C CA . VAL A 1 181 ? 0.300 -16.113 -10.732 1.00 50.25 181 VAL A CA 1
ATOM 1431 C C . VAL A 1 181 ? -0.490 -14.840 -11.056 1.00 50.25 181 VAL A C 1
ATOM 1433 O O . VAL A 1 181 ? -0.894 -14.126 -10.150 1.00 50.25 181 VAL A O 1
ATOM 1436 N N . ARG A 1 182 ? -0.767 -14.549 -12.334 1.00 55.06 182 ARG A N 1
ATOM 1437 C CA . ARG A 1 182 ? -1.564 -13.382 -12.751 1.00 55.06 182 ARG A CA 1
ATOM 1438 C C . ARG A 1 182 ? -3.030 -13.531 -12.342 1.00 55.06 182 ARG A C 1
ATOM 1440 O O . ARG A 1 182 ? -3.620 -12.569 -11.868 1.00 55.06 182 ARG A O 1
ATOM 1447 N N . LYS A 1 183 ? -3.596 -14.734 -12.490 1.00 65.19 183 LYS A N 1
ATOM 1448 C CA . LYS A 1 183 ? -4.950 -15.039 -12.003 1.00 65.19 183 LYS A CA 1
ATOM 1449 C C . LYS A 1 183 ? -5.015 -14.964 -10.477 1.00 65.19 183 LYS A C 1
ATOM 1451 O O . LYS A 1 183 ? -5.938 -14.355 -9.961 1.00 65.19 183 LYS A O 1
ATOM 1456 N N . GLY A 1 184 ? -4.002 -15.485 -9.782 1.00 62.84 184 GLY A N 1
ATOM 1457 C CA . GLY A 1 184 ? -3.881 -15.387 -8.327 1.00 62.84 184 GLY A CA 1
ATOM 1458 C C . GLY A 1 184 ? -3.796 -13.941 -7.840 1.00 62.84 184 GLY A C 1
ATOM 1459 O O . GLY A 1 184 ? -4.534 -13.564 -6.943 1.00 62.84 184 GLY A O 1
ATOM 1460 N N . ILE A 1 185 ? -2.978 -13.098 -8.477 1.00 62.47 185 ILE A N 1
ATOM 1461 C CA . ILE A 1 185 ? -2.876 -11.673 -8.129 1.00 62.47 185 ILE A CA 1
ATOM 1462 C C . ILE A 1 185 ? -4.205 -10.945 -8.362 1.00 62.47 185 ILE A C 1
ATOM 1464 O O . ILE A 1 185 ? -4.638 -10.201 -7.489 1.00 62.47 185 ILE A O 1
ATOM 1468 N N . TYR A 1 186 ? -4.867 -11.149 -9.506 1.00 66.38 186 TYR A N 1
ATOM 1469 C CA . TYR A 1 186 ? -6.164 -10.510 -9.751 1.00 66.38 186 TYR A CA 1
ATOM 1470 C C . TYR A 1 186 ? -7.251 -11.014 -8.805 1.00 66.38 186 TYR A C 1
ATOM 1472 O O . TYR A 1 186 ? -8.064 -10.211 -8.366 1.00 66.38 186 TYR A O 1
ATOM 1480 N N . LEU A 1 187 ? -7.236 -12.301 -8.450 1.00 68.31 187 LEU A N 1
ATOM 1481 C CA . LEU A 1 187 ? -8.142 -12.860 -7.452 1.00 68.31 187 LEU A CA 1
ATOM 1482 C C . LEU A 1 187 ? -7.899 -12.226 -6.079 1.00 68.31 187 LEU A C 1
ATOM 1484 O O . LEU A 1 187 ? -8.850 -11.813 -5.434 1.00 68.31 187 LEU A O 1
ATOM 1488 N N . VAL A 1 188 ? -6.639 -12.076 -5.662 1.00 67.44 188 VAL A N 1
ATOM 1489 C CA . VAL A 1 188 ? -6.291 -11.414 -4.397 1.00 67.44 188 VAL A CA 1
ATOM 1490 C C . VAL A 1 188 ? -6.743 -9.956 -4.403 1.00 67.44 188 VAL A C 1
ATOM 1492 O O . VAL A 1 188 ? -7.386 -9.531 -3.453 1.00 67.44 188 VAL A O 1
ATOM 1495 N N . ILE A 1 189 ? -6.481 -9.202 -5.474 1.00 68.06 189 ILE A N 1
ATOM 1496 C CA . ILE A 1 189 ? -6.946 -7.811 -5.596 1.00 68.06 189 ILE A CA 1
ATOM 1497 C C . ILE A 1 189 ? -8.476 -7.748 -5.553 1.00 68.06 189 ILE A C 1
ATOM 1499 O O . ILE A 1 189 ? -9.027 -6.913 -4.845 1.00 68.06 189 ILE A O 1
ATOM 1503 N N . PHE A 1 190 ? -9.164 -8.636 -6.271 1.00 70.56 190 PHE A N 1
ATOM 1504 C CA . PHE A 1 190 ? -10.623 -8.705 -6.272 1.00 70.56 190 PHE A CA 1
ATOM 1505 C C . PHE A 1 190 ? -11.177 -9.013 -4.877 1.00 70.56 190 PHE A C 1
ATOM 1507 O O . PHE A 1 190 ? -12.076 -8.316 -4.418 1.00 70.56 190 PHE A O 1
ATOM 1514 N N . CYS A 1 191 ? -10.591 -9.977 -4.161 1.00 68.44 191 CYS A N 1
ATOM 1515 C CA . CYS A 1 191 ? -10.943 -10.263 -2.774 1.00 68.44 191 CYS A CA 1
ATOM 1516 C C . CYS A 1 191 ? -10.705 -9.046 -1.873 1.00 68.44 191 CYS A C 1
ATOM 1518 O O . CYS A 1 191 ? -11.583 -8.705 -1.093 1.00 68.44 191 CYS A O 1
ATOM 1520 N N . VAL A 1 192 ? -9.569 -8.353 -2.000 1.00 68.31 192 VAL A N 1
ATOM 1521 C CA . VAL A 1 192 ? -9.273 -7.145 -1.209 1.00 68.31 192 VAL A CA 1
ATOM 1522 C C . VAL A 1 192 ? -10.290 -6.038 -1.482 1.00 68.31 192 VAL A C 1
ATOM 1524 O O . VAL A 1 192 ? -10.779 -5.429 -0.538 1.00 68.31 192 VAL A O 1
ATOM 1527 N N . VAL A 1 193 ? -10.661 -5.804 -2.744 1.00 69.62 193 VAL A N 1
ATOM 1528 C CA . VAL A 1 193 ? -11.686 -4.812 -3.108 1.00 69.62 193 VAL A CA 1
ATOM 1529 C C . VAL A 1 193 ? -13.054 -5.201 -2.550 1.00 69.62 193 VAL A C 1
ATOM 1531 O O . VAL A 1 193 ? -13.754 -4.337 -2.030 1.00 69.62 193 VAL A O 1
ATOM 1534 N N . LEU A 1 194 ? -13.428 -6.483 -2.608 1.00 71.56 194 LEU A N 1
ATOM 1535 C CA . LEU A 1 194 ? -14.676 -6.967 -2.014 1.00 71.56 194 LEU A CA 1
ATOM 1536 C C . LEU A 1 194 ? -14.687 -6.802 -0.492 1.00 71.56 194 LEU A C 1
ATOM 1538 O O . LEU A 1 194 ? -15.670 -6.305 0.048 1.00 71.56 194 LEU A O 1
ATOM 1542 N N . PHE A 1 195 ? -13.599 -7.163 0.192 1.00 69.25 195 PHE A N 1
ATOM 1543 C CA . PHE A 1 195 ? -13.475 -6.988 1.640 1.00 69.25 195 PHE A CA 1
ATOM 1544 C C . PHE A 1 195 ? -13.515 -5.510 2.032 1.00 69.25 195 PHE A C 1
ATOM 1546 O O . PHE A 1 195 ? -14.296 -5.138 2.900 1.00 69.25 195 PHE A O 1
ATOM 1553 N N . ALA A 1 196 ? -12.735 -4.652 1.369 1.00 67.50 196 ALA A N 1
ATOM 1554 C CA . ALA A 1 196 ? -12.731 -3.214 1.631 1.00 67.50 196 ALA A CA 1
ATOM 1555 C C . ALA A 1 196 ? -14.101 -2.575 1.349 1.00 67.50 196 ALA A C 1
ATOM 1557 O O . ALA A 1 196 ? -14.577 -1.761 2.137 1.00 67.50 196 ALA A O 1
ATOM 1558 N N . GLY A 1 197 ? -14.760 -2.975 0.257 1.00 67.44 197 GLY A N 1
ATOM 1559 C CA . GLY A 1 197 ? -16.113 -2.536 -0.077 1.00 67.44 197 GLY A CA 1
ATOM 1560 C C . GLY A 1 197 ? -17.141 -2.974 0.966 1.00 67.44 197 GLY A C 1
ATOM 1561 O O . GLY A 1 197 ? -17.969 -2.165 1.377 1.00 67.44 197 GLY A O 1
ATOM 1562 N N . TYR A 1 198 ? -17.049 -4.218 1.444 1.00 76.06 198 TYR A N 1
ATOM 1563 C CA . TYR A 1 198 ? -17.896 -4.727 2.520 1.00 76.06 198 TYR A CA 1
ATOM 1564 C C . TYR A 1 198 ? -17.669 -3.967 3.831 1.00 76.06 198 TYR A C 1
ATOM 1566 O O . TYR A 1 198 ? -18.636 -3.523 4.437 1.00 76.06 198 TYR A O 1
ATOM 1574 N N . PHE A 1 199 ? -16.418 -3.735 4.238 1.00 73.19 199 PHE A N 1
ATOM 1575 C CA . PHE A 1 199 ? -16.113 -2.964 5.449 1.00 73.19 199 PHE A CA 1
ATOM 1576 C C . PHE A 1 199 ? -16.609 -1.520 5.367 1.00 73.19 199 PHE A C 1
ATOM 1578 O O . PHE A 1 199 ? -17.197 -1.017 6.321 1.00 73.19 199 PHE A O 1
ATOM 1585 N N . ALA A 1 200 ? -16.421 -0.853 4.226 1.00 70.69 200 ALA A N 1
ATOM 1586 C CA . ALA A 1 200 ? -16.929 0.500 4.020 1.00 70.69 200 ALA A CA 1
ATOM 1587 C C . ALA A 1 200 ? -18.465 0.546 4.076 1.00 70.69 200 ALA A C 1
ATOM 1589 O O . ALA A 1 200 ? -19.039 1.469 4.661 1.00 70.69 200 ALA A O 1
ATOM 1590 N N . TYR A 1 201 ? -19.129 -0.458 3.497 1.00 76.56 201 TYR A N 1
ATOM 1591 C CA . TYR A 1 201 ? -20.577 -0.612 3.575 1.00 76.56 201 TYR A CA 1
ATOM 1592 C C . TYR A 1 201 ? -21.047 -0.839 5.020 1.00 76.56 201 TYR A C 1
ATOM 1594 O O . TYR A 1 201 ? -21.920 -0.111 5.491 1.00 76.56 201 TYR A O 1
ATOM 1602 N N . ASP A 1 202 ? -20.419 -1.771 5.738 1.00 78.62 202 ASP A N 1
ATOM 1603 C CA . ASP A 1 202 ? -20.741 -2.126 7.124 1.00 78.62 202 ASP A CA 1
ATOM 1604 C C . ASP A 1 202 ? -20.556 -0.928 8.076 1.00 78.62 202 ASP A C 1
ATOM 1606 O O . ASP A 1 202 ? -21.447 -0.598 8.859 1.00 78.62 202 ASP A O 1
ATOM 1610 N N . MET A 1 203 ? -19.461 -0.171 7.928 1.00 76.19 203 MET A N 1
ATOM 1611 C CA . MET A 1 203 ? -19.215 1.069 8.681 1.00 76.19 203 MET A CA 1
ATOM 1612 C C . MET A 1 203 ? -20.223 2.179 8.352 1.00 76.19 203 MET A C 1
ATOM 1614 O O . MET A 1 203 ? -20.674 2.897 9.248 1.00 76.19 203 MET A O 1
ATOM 1618 N N . SER A 1 204 ? -20.609 2.327 7.079 1.00 74.88 204 SER A N 1
ATOM 1619 C CA . SER A 1 204 ? -21.636 3.295 6.668 1.00 74.88 204 SER A CA 1
ATOM 1620 C C . SER A 1 204 ? -23.001 2.951 7.265 1.00 74.88 204 SER A C 1
ATOM 1622 O O . SER A 1 204 ? -23.718 3.835 7.745 1.00 74.88 204 SER A O 1
ATOM 1624 N N . GLN A 1 205 ? -23.345 1.663 7.281 1.00 82.38 205 GLN A N 1
ATOM 1625 C CA . GLN A 1 205 ? -24.581 1.169 7.869 1.00 82.38 205 GLN A CA 1
ATOM 1626 C C . GLN A 1 205 ? -24.588 1.370 9.389 1.00 82.38 205 GLN A C 1
ATOM 1628 O O . GLN A 1 205 ? -25.565 1.899 9.919 1.00 82.38 205 GLN A O 1
ATOM 1633 N N . ALA A 1 206 ? -23.481 1.057 10.070 1.00 83.12 206 ALA A N 1
ATOM 1634 C CA . ALA A 1 206 ? -23.320 1.294 11.502 1.00 83.12 206 ALA A CA 1
ATOM 1635 C C . ALA A 1 206 ? -23.508 2.772 11.856 1.00 83.12 206 ALA A C 1
ATOM 1637 O O . ALA A 1 206 ? -24.295 3.091 12.741 1.00 83.12 206 ALA A O 1
ATOM 1638 N N . LYS A 1 207 ? -22.886 3.690 11.105 1.00 82.62 207 LYS A N 1
ATOM 1639 C CA . LYS A 1 207 ? -23.060 5.136 11.304 1.00 82.62 207 LYS A CA 1
ATOM 1640 C C . LYS A 1 207 ? -24.522 5.575 11.183 1.00 82.62 207 LYS A C 1
ATOM 1642 O O . LYS A 1 207 ? -24.989 6.368 11.998 1.00 82.62 207 LYS A O 1
ATOM 1647 N N . ARG A 1 208 ? -25.251 5.070 10.179 1.00 86.25 208 ARG A N 1
ATOM 1648 C CA . ARG A 1 208 ? -26.680 5.383 9.990 1.00 86.25 208 ARG A CA 1
ATOM 1649 C C . ARG A 1 208 ? -27.530 4.853 11.139 1.00 86.25 208 ARG A C 1
ATOM 1651 O O . ARG A 1 208 ? -28.355 5.594 11.659 1.00 86.25 208 ARG A O 1
ATOM 1658 N N . ILE A 1 209 ? -27.302 3.608 11.545 1.00 88.12 209 ILE A N 1
ATOM 1659 C CA . ILE A 1 209 ? -28.036 2.966 12.639 1.00 88.12 209 ILE A CA 1
ATOM 1660 C C . ILE A 1 209 ? -27.773 3.675 13.970 1.00 88.12 209 ILE A C 1
ATOM 1662 O O . ILE A 1 209 ? -28.705 3.946 14.722 1.00 88.12 209 ILE A O 1
ATOM 1666 N N . THR A 1 210 ? -26.527 4.053 14.243 1.00 89.56 210 THR A N 1
ATOM 1667 C CA . THR A 1 210 ? -26.180 4.832 15.433 1.00 89.56 210 THR A CA 1
ATOM 1668 C C . THR A 1 210 ? -26.845 6.209 15.433 1.00 89.56 210 THR A C 1
ATOM 1670 O O . THR A 1 210 ? -27.347 6.648 16.468 1.00 89.56 210 THR A O 1
ATOM 1673 N N . ALA A 1 211 ? -26.864 6.898 14.289 1.00 88.06 211 ALA A N 1
ATOM 1674 C CA . ALA A 1 211 ? -27.539 8.186 14.170 1.00 88.06 211 ALA A CA 1
ATOM 1675 C C . ALA A 1 211 ? -29.051 8.054 14.408 1.00 88.06 211 ALA A C 1
ATOM 1677 O O . ALA A 1 211 ? -29.621 8.863 15.136 1.00 88.06 211 ALA A O 1
ATOM 1678 N N . ASP A 1 212 ? -29.678 7.012 13.861 1.00 91.06 212 ASP A N 1
ATOM 1679 C CA . ASP A 1 212 ? -31.096 6.716 14.076 1.00 91.06 212 ASP A CA 1
ATOM 1680 C C . ASP A 1 212 ? -31.401 6.408 15.551 1.00 91.06 212 ASP A C 1
ATOM 1682 O O . ASP A 1 212 ? -32.345 6.959 16.113 1.00 91.06 212 ASP A O 1
ATOM 1686 N N . ALA A 1 213 ? -30.550 5.625 16.224 1.00 90.56 213 ALA A N 1
ATOM 1687 C CA . ALA A 1 213 ? -30.673 5.373 17.660 1.00 90.56 213 ALA A CA 1
ATOM 1688 C C . ALA A 1 213 ? -30.680 6.684 18.471 1.00 90.56 213 ALA A C 1
ATOM 1690 O O . ALA A 1 213 ? -31.541 6.888 19.322 1.00 90.56 213 ALA A O 1
ATOM 1691 N N . CYS A 1 214 ? -29.780 7.616 18.147 1.00 91.00 214 CYS A N 1
ATOM 1692 C CA . CYS A 1 214 ? -29.726 8.929 18.790 1.00 91.00 214 CYS A CA 1
ATOM 1693 C C . CYS A 1 214 ? -30.917 9.835 18.462 1.00 91.00 214 CYS A C 1
ATOM 1695 O O . CYS A 1 214 ? -31.361 10.573 19.340 1.00 91.00 214 CYS A O 1
ATOM 1697 N N . LEU A 1 215 ? -31.452 9.773 17.241 1.00 90.44 215 LEU A N 1
ATOM 1698 C CA . LEU A 1 215 ? -32.656 10.519 16.858 1.00 90.44 215 LEU A CA 1
ATOM 1699 C C . LEU A 1 215 ? -33.903 10.025 17.600 1.00 90.44 215 LEU A C 1
ATOM 1701 O O . LEU A 1 215 ? -34.783 10.824 17.913 1.00 90.44 215 LEU A O 1
ATOM 1705 N N . ARG A 1 216 ? -33.968 8.728 17.920 1.00 90.19 216 ARG A N 1
ATOM 1706 C CA . ARG A 1 216 ? -35.054 8.140 18.720 1.00 90.19 216 ARG A CA 1
ATOM 1707 C C . ARG A 1 216 ? -34.988 8.523 20.202 1.00 90.19 216 ARG A C 1
ATOM 1709 O O . ARG A 1 216 ? -36.003 8.429 20.886 1.00 90.19 216 ARG A O 1
ATOM 1716 N N . ALA A 1 217 ? -33.831 8.960 20.700 1.00 89.81 217 ALA A N 1
ATOM 1717 C CA . ALA A 1 217 ? -33.647 9.408 22.079 1.00 89.81 217 ALA A CA 1
ATOM 1718 C C . ALA A 1 217 ? -34.163 10.848 22.262 1.00 89.81 217 ALA A C 1
ATOM 1720 O O . ALA A 1 217 ? -33.386 11.804 22.309 1.00 89.81 217 ALA A O 1
ATOM 1721 N N . THR A 1 218 ? -35.485 11.015 22.337 1.00 90.81 218 THR A N 1
ATOM 1722 C CA . THR A 1 218 ? -36.119 12.331 22.489 1.00 90.81 218 THR A CA 1
ATOM 1723 C C . THR A 1 218 ? -36.134 12.799 23.943 1.00 90.81 218 THR A C 1
ATOM 1725 O O . THR A 1 218 ? -36.318 12.024 24.882 1.00 90.81 218 THR A O 1
ATOM 1728 N N . LEU A 1 219 ? -35.935 14.103 24.141 1.00 91.75 219 LEU A N 1
ATOM 1729 C CA . LEU A 1 219 ? -35.887 14.710 25.469 1.00 91.75 219 LEU A CA 1
ATOM 1730 C C . LEU A 1 219 ? -37.236 14.546 26.191 1.00 91.75 219 LEU A C 1
ATOM 1732 O O . LEU A 1 219 ? -38.287 14.859 25.635 1.00 91.75 219 LEU A O 1
ATOM 1736 N N . GLY A 1 220 ? -37.203 14.045 27.428 1.00 88.94 220 GLY A N 1
ATOM 1737 C CA . GLY A 1 220 ? -38.388 13.766 28.249 1.00 88.94 220 GLY A CA 1
ATOM 1738 C C . GLY A 1 220 ? -39.021 12.381 28.051 1.00 88.94 220 GLY A C 1
ATOM 1739 O O . GLY A 1 220 ? -39.918 12.022 28.819 1.00 88.94 220 GLY A O 1
ATOM 1740 N N . MET A 1 221 ? -38.553 11.584 27.082 1.00 93.00 221 MET A N 1
ATOM 1741 C CA . MET A 1 221 ? -38.977 10.190 26.896 1.00 93.00 221 MET A CA 1
ATOM 1742 C C . MET A 1 221 ? -38.538 9.315 28.081 1.00 93.00 221 MET A C 1
ATOM 1744 O O . MET A 1 221 ? -37.475 9.539 28.665 1.00 93.00 221 MET A O 1
ATOM 1748 N N . SER A 1 222 ? -39.359 8.315 28.423 1.00 94.88 222 SER A N 1
ATOM 1749 C CA . SER A 1 222 ? -39.015 7.286 29.410 1.00 94.88 222 SER A CA 1
ATOM 1750 C C . SER A 1 222 ? -37.794 6.488 28.954 1.00 94.88 222 SER A C 1
ATOM 1752 O O . SER A 1 222 ? -37.721 6.032 27.810 1.00 94.88 222 SER A O 1
ATOM 1754 N N . LEU A 1 223 ? -36.836 6.298 29.862 1.00 91.38 223 LEU A N 1
ATOM 1755 C CA . LEU A 1 223 ? -35.628 5.526 29.591 1.00 91.38 223 LEU A CA 1
ATOM 1756 C C . LEU A 1 223 ? -35.949 4.060 29.262 1.00 91.38 223 LEU A C 1
ATOM 1758 O O . LEU A 1 223 ? -35.306 3.466 28.401 1.00 91.38 223 LEU A O 1
ATOM 1762 N N . GLU A 1 224 ? -36.949 3.487 29.927 1.00 91.44 224 GLU A N 1
ATOM 1763 C CA . GLU A 1 224 ? -37.355 2.092 29.741 1.00 91.44 224 GLU A CA 1
ATOM 1764 C C . GLU A 1 224 ? -38.029 1.879 28.379 1.00 91.44 224 GLU A C 1
ATOM 1766 O O . GLU A 1 224 ? -37.649 0.968 27.637 1.00 91.44 224 GLU A O 1
ATOM 1771 N N . ASP A 1 225 ? -38.921 2.796 27.990 1.00 91.31 225 ASP A N 1
ATOM 1772 C CA . ASP A 1 225 ? -39.571 2.779 26.675 1.00 91.31 225 ASP A CA 1
ATOM 1773 C C . ASP A 1 225 ? -38.538 2.922 25.556 1.00 91.31 225 ASP A C 1
ATOM 1775 O O . ASP A 1 225 ? -38.589 2.206 24.555 1.00 91.31 225 ASP A O 1
ATOM 1779 N N . TYR A 1 226 ? -37.550 3.802 25.734 1.00 92.69 226 TYR A N 1
ATOM 1780 C CA . TYR A 1 226 ? -36.460 3.950 24.779 1.00 92.69 226 TYR A CA 1
ATOM 1781 C C . TYR A 1 226 ? -35.657 2.651 24.629 1.00 92.69 226 TYR A C 1
ATOM 1783 O O . TYR A 1 226 ? -35.460 2.186 23.504 1.00 92.69 226 TYR A O 1
ATOM 1791 N N . LEU A 1 227 ? -35.231 2.039 25.740 1.00 91.69 227 LEU A N 1
ATOM 1792 C CA . LEU A 1 227 ? -34.421 0.817 25.730 1.00 91.69 227 LEU A CA 1
ATOM 1793 C C . LEU A 1 227 ? -35.158 -0.388 25.136 1.00 91.69 227 LEU A C 1
ATOM 1795 O O . LEU A 1 227 ? -34.510 -1.234 24.524 1.00 91.69 227 LEU A O 1
ATOM 1799 N N . SER A 1 228 ? -36.488 -0.440 25.248 1.00 90.56 228 SER A N 1
ATOM 1800 C CA . SER A 1 228 ? -37.303 -1.510 24.657 1.00 90.56 228 SER A CA 1
ATOM 1801 C C . SER A 1 228 ? -37.175 -1.612 23.128 1.00 90.56 228 SER A C 1
ATOM 1803 O O . SER A 1 228 ? -37.388 -2.681 22.557 1.00 90.56 228 SER A O 1
ATOM 1805 N N . ASN A 1 229 ? -36.750 -0.532 22.460 1.00 88.12 229 ASN A N 1
ATOM 1806 C CA . ASN A 1 229 ? -36.555 -0.496 21.010 1.00 88.12 229 ASN A CA 1
ATOM 1807 C C . ASN A 1 229 ? -35.240 -1.139 20.536 1.00 88.12 229 ASN A C 1
ATOM 1809 O O . ASN A 1 229 ? -35.021 -1.241 19.326 1.00 88.12 229 ASN A O 1
ATOM 1813 N N . PHE A 1 230 ? -34.352 -1.546 21.449 1.00 90.56 230 PHE A N 1
ATOM 1814 C CA . PHE A 1 230 ? -33.025 -2.060 21.111 1.00 90.56 230 PHE A CA 1
ATOM 1815 C C . PHE A 1 230 ? -32.842 -3.487 21.623 1.00 90.56 230 PHE A C 1
ATOM 1817 O O . PHE A 1 230 ? -32.797 -3.739 22.824 1.00 90.56 230 PHE A O 1
ATOM 1824 N N . SER A 1 231 ? -32.679 -4.428 20.693 1.00 87.38 231 SER A N 1
ATOM 1825 C CA . SER A 1 231 ? -32.364 -5.818 21.024 1.00 87.38 231 SER A CA 1
ATOM 1826 C C . SER A 1 231 ? -30.889 -5.987 21.395 1.00 87.38 231 SER A C 1
ATOM 1828 O O . SER A 1 231 ? -30.005 -5.507 20.682 1.00 87.38 231 SER A O 1
ATOM 1830 N N . GLU A 1 232 ? -30.604 -6.757 22.449 1.00 84.56 232 GLU A N 1
ATOM 1831 C CA . GLU A 1 232 ? -29.233 -7.147 22.821 1.00 84.56 232 GLU A CA 1
ATOM 1832 C C . GLU A 1 232 ? -28.545 -8.019 21.758 1.00 84.56 232 GLU A C 1
ATOM 1834 O O . GLU A 1 232 ? -27.319 -8.171 21.763 1.00 84.56 232 GLU A O 1
ATOM 1839 N N . ASN A 1 233 ? -29.306 -8.588 20.816 1.00 83.31 233 ASN A N 1
ATOM 1840 C CA . ASN A 1 233 ? -28.743 -9.330 19.690 1.00 83.31 233 ASN A CA 1
ATOM 1841 C C . ASN A 1 233 ? -28.043 -8.399 18.698 1.00 83.31 233 ASN A C 1
ATOM 1843 O O . ASN A 1 233 ? -26.936 -8.723 18.265 1.00 83.31 233 ASN A O 1
ATOM 1847 N N . ASP A 1 234 ? -28.620 -7.227 18.438 1.00 84.00 234 ASP A N 1
ATOM 1848 C CA . ASP A 1 234 ? -28.147 -6.284 17.418 1.00 84.00 234 ASP A CA 1
ATOM 1849 C C . ASP A 1 234 ? -27.263 -5.176 18.007 1.00 84.00 234 ASP A C 1
ATOM 1851 O O . ASP A 1 234 ? -26.380 -4.635 17.332 1.00 84.00 234 ASP A O 1
ATOM 1855 N N . TYR A 1 235 ? -27.451 -4.876 19.295 1.00 88.62 235 TYR A N 1
ATOM 1856 C CA . TYR A 1 235 ? -26.772 -3.796 19.998 1.00 88.62 235 TYR A CA 1
ATOM 1857 C C . TYR A 1 235 ? -26.059 -4.300 21.247 1.00 88.62 235 TYR A C 1
ATOM 1859 O O . TYR A 1 235 ? -26.535 -5.161 21.981 1.00 88.62 235 TYR A O 1
ATOM 1867 N N . LYS A 1 236 ? -24.906 -3.704 21.528 1.00 90.38 236 LYS A N 1
ATOM 1868 C CA . LYS A 1 236 ? -24.274 -3.726 22.838 1.00 90.38 236 LYS A CA 1
ATOM 1869 C C . LYS A 1 236 ? -24.736 -2.489 23.605 1.00 90.38 236 LYS A C 1
ATOM 1871 O O . LYS A 1 236 ? -24.494 -1.364 23.171 1.00 90.38 236 LYS A O 1
ATOM 1876 N N . ILE A 1 237 ? -25.385 -2.709 24.744 1.00 91.31 237 ILE A N 1
ATOM 1877 C CA . ILE A 1 237 ? -25.915 -1.648 25.605 1.00 91.31 237 ILE A CA 1
ATOM 1878 C C . ILE A 1 237 ? -25.031 -1.553 26.848 1.00 91.31 237 ILE A C 1
ATOM 1880 O O . ILE A 1 237 ? -24.910 -2.511 27.608 1.00 91.31 237 ILE A O 1
ATOM 1884 N N . ILE A 1 238 ? -24.393 -0.403 27.061 1.00 89.88 238 ILE A N 1
ATOM 1885 C CA . ILE A 1 238 ? -23.531 -0.156 28.224 1.00 89.88 238 ILE A CA 1
ATOM 1886 C C . ILE A 1 238 ? -24.220 0.874 29.110 1.00 89.88 238 ILE A C 1
ATOM 1888 O O . ILE A 1 238 ? -24.353 2.033 28.724 1.00 89.88 238 ILE A O 1
ATOM 1892 N N . ARG A 1 239 ? -24.644 0.456 30.304 1.00 92.00 239 ARG A N 1
ATOM 1893 C CA . ARG A 1 239 ? -25.339 1.316 31.268 1.00 92.00 239 ARG A CA 1
ATOM 1894 C C . ARG A 1 239 ? -24.338 1.945 32.238 1.00 92.00 239 ARG A C 1
ATOM 1896 O O . ARG A 1 239 ? -23.527 1.238 32.837 1.00 92.00 239 ARG A O 1
ATOM 1903 N N . ARG A 1 240 ? -24.382 3.267 32.384 1.00 90.69 240 ARG A N 1
ATOM 1904 C CA . ARG A 1 240 ? -23.666 4.044 33.405 1.00 90.69 240 ARG A CA 1
ATOM 1905 C C . ARG A 1 240 ? -24.683 4.850 34.209 1.00 90.69 240 ARG A C 1
ATOM 1907 O O . ARG A 1 240 ? -25.851 4.913 33.853 1.00 90.69 240 ARG A O 1
ATOM 1914 N N . THR A 1 241 ? -24.238 5.437 35.313 1.00 87.38 241 THR A N 1
ATOM 1915 C CA . THR A 1 241 ? -25.103 6.171 36.248 1.00 87.38 241 THR A CA 1
ATOM 1916 C C . THR A 1 241 ? -25.758 7.401 35.621 1.00 87.38 241 THR A C 1
ATOM 1918 O O . THR A 1 241 ? -26.898 7.701 35.945 1.00 87.38 241 THR A O 1
ATOM 1921 N N . GLU A 1 242 ? -25.057 8.087 34.717 1.00 89.56 242 GLU A N 1
ATOM 1922 C CA . GLU A 1 242 ? -25.507 9.357 34.117 1.00 89.56 242 GLU A CA 1
ATOM 1923 C C . GLU A 1 242 ? -25.850 9.230 32.623 1.00 89.56 242 GLU A C 1
ATOM 1925 O O . GLU A 1 242 ? -26.396 10.153 32.015 1.00 89.56 242 GLU A O 1
ATOM 1930 N N . TYR A 1 243 ? -25.489 8.103 32.003 1.00 92.88 243 TYR A N 1
ATOM 1931 C CA . TYR A 1 243 ? -25.690 7.884 30.577 1.00 92.88 243 TYR A CA 1
ATOM 1932 C C . TYR A 1 243 ? -25.726 6.403 30.197 1.00 92.88 243 TYR A C 1
ATOM 1934 O O . TYR A 1 243 ? -25.172 5.536 30.872 1.00 92.88 243 TYR A O 1
ATOM 1942 N N . ILE A 1 244 ? -26.302 6.114 29.035 1.00 93.12 244 ILE A N 1
ATOM 1943 C CA . ILE A 1 244 ? -26.276 4.802 28.391 1.00 93.12 244 ILE A CA 1
ATOM 1944 C C . ILE A 1 244 ? -25.622 4.935 27.023 1.00 93.12 244 ILE A C 1
ATOM 1946 O O . ILE A 1 244 ? -25.907 5.872 26.283 1.00 93.12 244 ILE A O 1
ATOM 1950 N N . MET A 1 245 ? -24.761 3.986 26.667 1.00 92.81 245 MET A N 1
ATOM 1951 C CA . MET A 1 245 ? -24.243 3.866 25.306 1.00 92.81 245 MET A CA 1
ATOM 1952 C C . MET A 1 245 ? -24.951 2.734 24.568 1.00 92.81 245 MET A C 1
ATOM 1954 O O . MET A 1 245 ? -24.932 1.588 25.022 1.00 92.81 245 MET A O 1
ATOM 1958 N N . ILE A 1 246 ? -25.542 3.061 23.421 1.00 92.50 246 ILE A N 1
ATOM 1959 C CA . ILE A 1 246 ? -26.120 2.116 22.465 1.00 92.50 246 ILE A CA 1
ATOM 1960 C C . ILE A 1 246 ? -25.141 1.964 21.308 1.00 92.50 246 ILE A C 1
ATOM 1962 O O . ILE A 1 246 ? -24.863 2.924 20.588 1.00 92.50 246 ILE A O 1
ATOM 1966 N N . MET A 1 247 ? -24.603 0.763 21.138 1.00 91.19 247 MET A N 1
ATOM 1967 C CA . MET A 1 247 ? -23.538 0.499 20.179 1.00 91.19 247 MET A CA 1
ATOM 1968 C C . MET A 1 247 ? -23.950 -0.659 19.266 1.00 91.19 247 MET A C 1
ATOM 1970 O O . MET A 1 247 ? -24.024 -1.791 19.749 1.00 91.19 247 MET A O 1
ATOM 1974 N N . PRO A 1 248 ? -24.268 -0.429 17.979 1.00 88.38 248 PRO A N 1
ATOM 1975 C CA . PRO A 1 248 ? -24.535 -1.525 17.055 1.00 88.38 248 PRO A CA 1
ATOM 1976 C C . PRO A 1 248 ? -23.334 -2.470 16.988 1.00 88.38 248 PRO A C 1
ATOM 1978 O O . PRO A 1 248 ? -22.182 -2.039 17.035 1.00 88.38 248 PRO A O 1
ATOM 1981 N N . LYS A 1 249 ? -23.595 -3.775 16.887 1.00 85.50 249 LYS A N 1
ATOM 1982 C CA . LYS A 1 249 ? -22.522 -4.772 16.743 1.00 85.50 249 LYS A CA 1
ATOM 1983 C C . LYS A 1 249 ? -21.876 -4.747 15.353 1.00 85.50 249 LYS A C 1
ATOM 1985 O O . LYS A 1 249 ? -20.723 -5.150 15.219 1.00 85.50 249 LYS A O 1
ATOM 1990 N N . ILE A 1 250 ? -22.597 -4.257 14.345 1.00 79.81 250 ILE A N 1
ATOM 1991 C CA . ILE A 1 250 ? -22.058 -3.974 13.007 1.00 79.81 250 ILE A CA 1
ATOM 1992 C C . ILE A 1 250 ? -21.099 -2.769 13.035 1.00 79.81 250 ILE A C 1
ATOM 1994 O O . ILE A 1 250 ? -21.152 -1.943 13.948 1.00 79.81 250 ILE A O 1
ATOM 1998 N N . GLY A 1 251 ? -20.203 -2.651 12.053 1.00 74.94 251 GLY A N 1
ATOM 1999 C CA . GLY A 1 251 ? -19.185 -1.593 12.011 1.00 74.94 251 GLY A CA 1
ATOM 2000 C C . GLY A 1 251 ? -18.197 -1.677 13.174 1.00 74.94 251 GLY A C 1
ATOM 2001 O O . GLY A 1 251 ? -17.795 -0.656 13.735 1.00 74.94 251 GLY A O 1
ATOM 2002 N N . MET A 1 252 ? -17.880 -2.910 13.590 1.00 77.94 252 MET A N 1
ATOM 2003 C CA . MET A 1 252 ? -16.945 -3.244 14.674 1.00 77.94 252 MET A CA 1
ATOM 2004 C C . MET A 1 252 ? -17.259 -2.590 16.032 1.00 77.94 252 MET A C 1
ATOM 2006 O O . MET A 1 252 ? -16.394 -2.534 16.904 1.00 77.94 252 MET A O 1
ATOM 2010 N N . GLY A 1 253 ? -18.480 -2.082 16.234 1.00 74.12 253 GLY A N 1
ATOM 2011 C CA . GLY A 1 253 ? -18.843 -1.371 17.457 1.00 74.12 253 GLY A CA 1
ATOM 2012 C C . GLY A 1 253 ? -18.088 -0.051 17.661 1.00 74.12 253 GLY A C 1
ATOM 2013 O O . GLY A 1 253 ? -17.883 0.370 18.795 1.00 74.12 253 GLY A O 1
ATOM 2014 N N . ARG A 1 254 ? -17.648 0.603 16.579 1.00 79.88 254 ARG A N 1
ATOM 2015 C CA . ARG A 1 254 ? -16.960 1.903 16.659 1.00 79.88 254 ARG A CA 1
ATOM 2016 C C . ARG A 1 254 ? -17.912 3.084 16.756 1.00 79.88 254 ARG A C 1
ATOM 2018 O O . ARG A 1 254 ? -17.616 4.057 17.437 1.00 79.88 254 ARG A O 1
ATOM 2025 N N . ASN A 1 255 ? -19.070 2.993 16.111 1.00 85.06 255 ASN A N 1
ATOM 2026 C CA . ASN A 1 255 ? -20.103 4.020 16.201 1.00 85.06 255 ASN A CA 1
ATOM 2027 C C . ASN A 1 255 ? -20.991 3.734 17.413 1.00 85.06 255 ASN A C 1
ATOM 2029 O O . ASN A 1 255 ? -21.488 2.620 17.558 1.00 85.06 255 ASN A O 1
ATOM 2033 N N . TYR A 1 256 ? -21.249 4.731 18.252 1.00 91.88 256 TYR A N 1
ATOM 2034 C CA . TYR A 1 256 ? -22.145 4.586 19.399 1.00 91.88 256 TYR A CA 1
ATOM 2035 C C . TYR A 1 256 ? -22.988 5.839 19.619 1.00 91.88 256 TYR A C 1
ATOM 2037 O O . TYR A 1 256 ? -22.624 6.946 19.231 1.00 91.88 256 TYR A O 1
ATOM 2045 N N . CYS A 1 257 ? -24.152 5.651 20.222 1.00 94.19 257 CYS A N 1
ATOM 2046 C CA . CYS A 1 257 ? -25.013 6.732 20.658 1.00 94.19 257 CYS A CA 1
ATOM 2047 C C . CYS A 1 257 ? -24.955 6.809 22.180 1.00 94.19 257 CYS A C 1
ATOM 2049 O O . CYS A 1 257 ? -25.300 5.839 22.854 1.00 94.19 257 CYS A O 1
ATOM 2051 N N . THR A 1 258 ? -24.526 7.946 22.716 1.00 95.44 258 THR A N 1
ATOM 2052 C CA . THR A 1 258 ? -24.587 8.237 24.148 1.00 95.44 258 THR A CA 1
ATOM 2053 C C . THR A 1 258 ? -25.893 8.953 24.449 1.00 95.44 258 THR A C 1
ATOM 2055 O O . THR A 1 258 ? -26.160 10.010 23.885 1.00 95.44 258 THR A O 1
ATOM 2058 N N . VAL A 1 259 ? -26.690 8.395 25.352 1.00 95.19 259 VAL A N 1
ATOM 2059 C CA . VAL A 1 259 ? -27.961 8.951 25.821 1.00 95.19 259 VAL A CA 1
ATOM 2060 C C . VAL A 1 259 ? -27.808 9.336 27.285 1.00 95.19 259 VAL A C 1
ATOM 2062 O O . VAL A 1 259 ? -27.488 8.483 28.105 1.00 95.19 259 VAL A O 1
ATOM 2065 N N . PHE A 1 260 ? -28.023 10.605 27.608 1.00 95.44 260 PHE A N 1
ATOM 2066 C CA . PHE A 1 260 ? -27.979 11.141 28.968 1.00 95.44 260 PHE A CA 1
ATOM 2067 C C . PHE A 1 260 ? -29.358 11.033 29.620 1.00 95.44 260 PHE A C 1
ATOM 2069 O O . PHE A 1 260 ? -30.377 11.192 28.939 1.00 95.44 260 PHE A O 1
ATOM 2076 N N . HIS A 1 261 ? -29.403 10.766 30.925 1.00 94.06 261 HIS A N 1
ATOM 2077 C CA . HIS A 1 261 ? -30.660 10.635 31.662 1.00 94.06 261 HIS A CA 1
ATOM 2078 C C . HIS A 1 261 ? -30.546 11.097 33.118 1.00 94.06 261 HIS A C 1
ATOM 2080 O O . HIS A 1 261 ? -29.466 11.091 33.701 1.00 94.06 261 HIS A O 1
ATOM 2086 N N . ASP A 1 262 ? -31.682 11.426 33.731 1.00 92.50 262 ASP A N 1
ATOM 2087 C CA . ASP A 1 262 ? -31.806 11.740 35.166 1.00 92.50 262 ASP A CA 1
ATOM 2088 C C . ASP A 1 262 ? -32.139 10.509 36.038 1.00 92.50 262 ASP A C 1
ATOM 2090 O O . ASP A 1 262 ? -32.315 10.616 37.249 1.00 92.50 262 ASP A O 1
ATOM 2094 N N . GLY A 1 263 ? -32.213 9.327 35.416 1.00 87.19 263 GLY A N 1
ATOM 2095 C CA . GLY A 1 263 ? -32.555 8.052 36.055 1.00 87.19 263 GLY A CA 1
ATOM 2096 C C . GLY A 1 263 ? -33.943 7.534 35.678 1.00 87.19 263 GLY A C 1
ATOM 2097 O O . GLY A 1 263 ? -34.191 6.339 35.808 1.00 87.19 263 GLY A O 1
ATOM 2098 N N . GLN A 1 264 ? -34.818 8.391 35.147 1.00 89.50 264 GLN A N 1
ATOM 2099 C CA . GLN A 1 264 ? -36.132 7.993 34.626 1.00 89.50 264 GLN A CA 1
ATOM 2100 C C . GLN A 1 264 ? -36.351 8.463 33.189 1.00 89.50 264 GLN A C 1
ATOM 2102 O O . GLN A 1 264 ? -36.967 7.755 32.391 1.00 89.50 264 GLN A O 1
ATOM 2107 N N . ARG A 1 265 ? -35.846 9.649 32.847 1.00 94.69 265 ARG A N 1
ATOM 2108 C CA . ARG A 1 265 ? -36.095 10.315 31.574 1.00 94.69 265 ARG A CA 1
ATOM 2109 C C . ARG A 1 265 ? -34.815 10.718 30.873 1.00 94.69 265 ARG A C 1
ATOM 2111 O O . ARG A 1 265 ? -33.796 11.024 31.489 1.00 94.69 265 ARG A O 1
ATOM 2118 N N . ILE A 1 266 ? -34.900 10.737 29.549 1.00 94.69 266 ILE A N 1
ATOM 2119 C CA . ILE A 1 266 ? -33.817 11.182 28.680 1.00 94.69 266 ILE A CA 1
ATOM 2120 C C . ILE A 1 266 ? -33.673 12.702 28.776 1.00 94.69 266 ILE A C 1
ATOM 2122 O O . ILE A 1 266 ? -34.636 13.445 28.576 1.00 94.69 266 ILE A O 1
ATOM 2126 N N . THR A 1 267 ? -32.450 13.160 29.031 1.00 92.81 267 THR A N 1
ATOM 2127 C CA . THR A 1 267 ? -32.075 14.581 29.097 1.00 92.81 267 THR A CA 1
ATOM 2128 C C . THR A 1 267 ? -31.294 15.039 27.865 1.00 92.81 267 THR A C 1
ATOM 2130 O O . THR A 1 267 ? -31.205 16.237 27.607 1.00 92.81 267 THR A O 1
ATOM 2133 N N . GLY A 1 268 ? -30.776 14.109 27.056 1.00 92.44 268 GLY A N 1
ATOM 2134 C CA . GLY A 1 268 ? -30.153 14.414 25.768 1.00 92.44 268 GLY A CA 1
ATOM 2135 C C . GLY A 1 268 ? -29.506 13.199 25.108 1.00 92.44 268 GLY A C 1
ATOM 2136 O O . GLY A 1 268 ? -29.410 12.129 25.706 1.00 92.44 268 GLY A O 1
ATOM 2137 N N . SER A 1 269 ? -29.023 13.366 23.878 1.00 93.38 269 SER A N 1
ATOM 2138 C CA . SER A 1 269 ? -28.289 12.327 23.154 1.00 93.38 269 SER A CA 1
ATOM 2139 C C . SER A 1 269 ? -27.171 12.911 22.288 1.00 93.38 269 SER A C 1
ATOM 2141 O O . SER A 1 269 ? -27.203 14.079 21.892 1.00 93.38 269 SER A O 1
ATOM 2143 N N . LYS A 1 270 ? -26.137 12.109 22.020 1.00 93.31 270 LYS A N 1
ATOM 2144 C CA . LYS A 1 270 ? -25.003 12.484 21.172 1.00 93.31 270 LYS A CA 1
ATOM 2145 C C . LYS A 1 270 ? -24.418 11.263 20.471 1.00 93.31 270 LYS A C 1
ATOM 2147 O O . LYS A 1 270 ? -24.145 10.245 21.101 1.00 93.31 270 LYS A O 1
ATOM 2152 N N . VAL A 1 271 ? -24.158 11.402 19.172 1.00 90.31 271 VAL A N 1
ATOM 2153 C CA . VAL A 1 271 ? -23.410 10.404 18.398 1.00 90.31 271 VAL A CA 1
ATOM 2154 C C . VAL A 1 271 ? -21.920 10.515 18.726 1.00 90.31 271 VAL A C 1
ATOM 2156 O O . VAL A 1 271 ? -21.363 11.615 18.755 1.00 90.31 271 VAL A O 1
ATOM 2159 N N . GLY A 1 272 ? -21.280 9.376 18.958 1.00 84.12 272 GLY A N 1
ATOM 2160 C CA . GLY A 1 272 ? -19.853 9.241 19.203 1.00 84.12 272 GLY A CA 1
ATOM 2161 C C . GLY A 1 272 ? -19.212 8.179 18.313 1.00 84.12 272 GLY A C 1
ATOM 2162 O O . GLY A 1 272 ? -19.888 7.334 17.717 1.00 84.12 272 GLY A O 1
ATOM 2163 N N . PHE A 1 273 ? -17.889 8.261 18.219 1.00 80.75 273 PHE A N 1
ATOM 2164 C CA . PHE A 1 273 ? -17.043 7.338 17.478 1.00 80.75 273 PHE A CA 1
ATOM 2165 C C . PHE A 1 273 ? -15.830 6.987 18.344 1.00 80.75 273 PHE A C 1
ATOM 2167 O O . PHE A 1 273 ? -15.209 7.887 18.906 1.00 80.75 273 PHE A O 1
ATOM 2174 N N . ASN A 1 274 ? -15.554 5.693 18.505 1.00 68.69 274 ASN A N 1
ATOM 2175 C CA . ASN A 1 274 ? -14.377 5.195 19.211 1.00 68.69 274 ASN A CA 1
ATOM 2176 C C . ASN A 1 274 ? -13.244 5.020 18.195 1.00 68.69 274 ASN A C 1
ATOM 2178 O O . ASN A 1 274 ? -13.323 4.116 17.358 1.00 68.69 274 ASN A O 1
ATOM 2182 N N . ASP A 1 275 ? -12.233 5.886 18.302 1.00 53.69 275 ASP A N 1
ATOM 2183 C CA . ASP A 1 275 ? -10.966 5.802 17.561 1.00 53.69 275 ASP A CA 1
ATOM 2184 C C . ASP A 1 275 ? -10.104 4.620 18.029 1.00 53.69 275 ASP A C 1
ATOM 2186 O O . ASP A 1 275 ? -9.957 4.424 19.260 1.00 53.69 275 ASP A O 1
#

Sequence (275 aa):
MLKKYQPGRTDLLINTSWGIPHDGLTKEDAQIKDMLLFHDRWVTKEEKKQLSEEHSTYQSILIIGYLLICITLYVIINIGNIFQSGIVSASIAVVYGIAVLVAGIGLIKFRRFARNIAVLVFVSFLVLPFMPLLENEKGAPLLILLGLSGLYYLQRKTARKIFSPFSKTSVDDTKTKSSLVRKGIYLVIFCVVLFAGYFAYDMSQAKRITADACLRATLGMSLEDYLSNFSENDYKIIRRTEYIMIMPKIGMGRNYCTVFHDGQRITGSKVGFND

pLDDT: mean 76.06, std 14.51, range [32.41, 95.44]